Protein AF-A0A837HZV4-F1 (afdb_monomer_lite)

pLDDT: mean 72.31, std 18.73, range [29.41, 96.31]

Radius of gyration: 25.14 Å; chains: 1; bounding box: 49×48×82 Å

Foldseek 3Di:
DVVVLVVVVVVLVVLVVVVVVVLVVLCVVVVQDWDDKDKDADDPVVVVVVCVVVVNPCVVVQERIAIETEHADPVSQVVSVVSSCVVFPWDPPQWDACQVPPDPQRQGWTWTWTDSDPPHIHIYIYYYPLNVQCVVPPPVSVVVVVVVPVVDDPDDPDPCPVVVVVVPPDDDDDDPPVVVVVVVVVVPFDWAWEAEPVGDIDIDGFQAFQLLVQLSVDLQSSAFFDWKDWPNHTDHRLDTDHHYIHMDTDGDPPHGQDPVVCVRHDDPRSNVSSVVRCVCVPPVVVVVVVVPD

Structure (mmCIF, N/CA/C/O backbone):
data_AF-A0A837HZV4-F1
#
_entry.id   AF-A0A837HZV4-F1
#
loop_
_atom_site.group_PDB
_atom_site.id
_atom_site.type_symbol
_atom_site.label_atom_id
_atom_site.label_alt_id
_atom_site.label_comp_id
_atom_site.label_asym_id
_atom_site.label_entity_id
_atom_site.label_seq_id
_atom_site.pdbx_PDB_ins_code
_atom_site.Cartn_x
_atom_site.Cartn_y
_atom_site.Cartn_z
_atom_site.occupancy
_atom_site.B_iso_or_equiv
_atom_site.auth_seq_id
_atom_site.auth_comp_id
_atom_site.auth_asym_id
_atom_site.auth_atom_id
_atom_site.pdbx_PDB_model_num
ATOM 1 N N . MET A 1 1 ? 13.278 19.224 18.332 1.00 52.62 1 MET A N 1
ATOM 2 C CA . MET A 1 1 ? 12.513 17.966 18.125 1.00 52.62 1 MET A CA 1
ATOM 3 C C . MET A 1 1 ? 11.075 18.094 18.619 1.00 52.62 1 MET A C 1
ATOM 5 O O . MET A 1 1 ? 10.179 17.815 17.837 1.00 52.62 1 MET A O 1
ATOM 9 N N . GLU A 1 2 ? 10.829 18.524 19.864 1.00 57.88 2 GLU A N 1
ATOM 10 C CA . GLU A 1 2 ? 9.453 18.712 20.366 1.00 57.88 2 GLU A CA 1
ATOM 11 C C . GLU A 1 2 ? 8.663 19.781 19.597 1.00 57.88 2 GLU A C 1
ATOM 13 O O . GLU A 1 2 ? 7.513 19.529 19.250 1.00 57.88 2 GLU A O 1
ATOM 18 N N . GLU A 1 3 ? 9.281 20.910 19.238 1.00 61.03 3 GLU A N 1
ATOM 19 C CA . GLU A 1 3 ? 8.639 21.937 18.398 1.00 61.03 3 GLU A CA 1
ATOM 20 C C . GLU A 1 3 ? 8.296 21.422 16.996 1.00 61.03 3 GLU A C 1
ATOM 22 O O . GLU A 1 3 ? 7.158 21.556 16.561 1.00 61.03 3 GLU A O 1
ATOM 27 N N . ILE A 1 4 ? 9.225 20.718 16.341 1.00 61.94 4 ILE A N 1
ATOM 28 C CA . ILE A 1 4 ? 9.012 20.131 15.006 1.00 61.94 4 ILE A CA 1
ATOM 29 C C . ILE A 1 4 ? 7.868 19.100 15.036 1.00 61.94 4 ILE A C 1
ATOM 31 O O . ILE A 1 4 ? 7.038 19.046 14.131 1.00 61.94 4 ILE A O 1
ATOM 35 N N . ILE A 1 5 ? 7.782 18.289 16.099 1.00 63.72 5 ILE A N 1
ATOM 36 C CA . ILE A 1 5 ? 6.675 17.342 16.291 1.00 63.72 5 ILE A CA 1
ATOM 37 C C . ILE A 1 5 ? 5.356 18.091 16.493 1.00 63.72 5 ILE A C 1
ATOM 39 O O . ILE A 1 5 ? 4.340 17.658 15.954 1.00 63.72 5 ILE A O 1
ATOM 43 N N . LYS A 1 6 ? 5.354 19.190 17.254 1.00 68.06 6 LYS A N 1
ATOM 44 C CA . LYS A 1 6 ? 4.159 19.997 17.534 1.00 68.06 6 LYS A CA 1
ATOM 45 C C . LYS A 1 6 ? 3.624 20.668 16.263 1.00 68.06 6 LYS A C 1
ATOM 47 O O . LYS A 1 6 ? 2.448 20.519 15.955 1.00 68.06 6 LYS A O 1
ATOM 52 N N . GLU A 1 7 ? 4.497 21.289 15.479 1.00 66.94 7 GLU A N 1
ATOM 53 C CA . GLU A 1 7 ? 4.150 21.969 14.226 1.00 66.94 7 GLU A CA 1
ATOM 54 C C . GLU A 1 7 ? 3.664 20.989 13.139 1.00 66.94 7 GLU A C 1
ATOM 56 O O . GLU A 1 7 ? 2.626 21.188 12.496 1.00 66.94 7 GLU A O 1
ATOM 61 N N . LYS A 1 8 ? 4.354 19.848 12.987 1.00 66.94 8 LYS A N 1
ATOM 62 C CA . LYS A 1 8 ? 3.914 18.767 12.091 1.00 66.94 8 LYS A CA 1
ATOM 63 C C . LYS A 1 8 ? 2.579 18.180 12.548 1.00 66.94 8 LYS A C 1
ATOM 65 O O . LYS A 1 8 ? 1.728 17.894 11.707 1.00 66.94 8 LYS A O 1
ATOM 70 N N . LYS A 1 9 ? 2.371 18.002 13.857 1.00 67.31 9 LYS A N 1
ATOM 71 C CA . LYS A 1 9 ? 1.145 17.415 14.418 1.00 67.31 9 LYS A CA 1
ATOM 72 C C . LYS A 1 9 ? -0.096 18.221 14.045 1.00 67.31 9 LYS A C 1
ATOM 74 O O . LYS A 1 9 ? -1.069 17.598 13.634 1.00 67.31 9 LYS A O 1
ATOM 79 N N . ASP A 1 10 ? -0.053 19.547 14.114 1.00 69.88 10 ASP A N 1
ATOM 80 C CA . ASP A 1 10 ? -1.201 20.393 13.754 1.00 69.88 10 ASP A CA 1
ATOM 81 C C . ASP A 1 10 ? -1.543 20.270 12.261 1.00 69.88 10 ASP A C 1
ATOM 83 O O . ASP A 1 10 ? -2.708 20.135 11.878 1.00 69.88 10 ASP A O 1
ATOM 87 N N . THR A 1 11 ? -0.517 20.208 11.407 1.00 69.50 11 THR A N 1
ATOM 88 C CA . THR A 1 11 ? -0.684 19.984 9.963 1.00 69.50 11 THR A CA 1
ATOM 89 C C . THR A 1 11 ? -1.272 18.598 9.670 1.00 69.50 11 THR A C 1
ATOM 91 O O . THR A 1 11 ? -2.206 18.467 8.876 1.00 69.50 11 THR A O 1
ATOM 94 N N . PHE A 1 12 ? -0.774 17.550 10.333 1.00 69.62 12 PHE A N 1
ATOM 95 C CA . PHE A 1 12 ? -1.303 16.189 10.200 1.00 69.62 12 PHE A CA 1
ATOM 96 C C . PHE A 1 12 ? -2.728 16.058 10.747 1.00 69.62 12 PHE A C 1
ATOM 98 O O . PHE A 1 12 ? -3.545 15.370 10.140 1.00 69.62 12 PHE A O 1
ATOM 105 N N . GLN A 1 13 ? -3.051 16.728 11.856 1.00 70.69 13 GLN A N 1
ATOM 106 C CA . GLN A 1 13 ? -4.396 16.725 12.429 1.00 70.69 13 GLN A CA 1
ATOM 107 C C . GLN A 1 13 ? -5.417 17.366 11.490 1.00 70.69 13 GLN A C 1
ATOM 109 O O . GLN A 1 13 ? -6.499 16.805 11.328 1.00 70.69 13 GLN A O 1
ATOM 114 N N . LYS A 1 14 ? -5.078 18.478 10.823 1.00 75.00 14 LYS A N 1
ATOM 115 C CA . LYS A 1 14 ? -5.959 19.087 9.812 1.00 75.00 14 LYS A CA 1
ATOM 116 C C . LYS A 1 14 ? -6.264 18.115 8.667 1.00 75.00 14 LYS A C 1
ATOM 118 O O . LYS A 1 14 ? -7.432 17.830 8.422 1.00 75.00 14 LYS A O 1
ATOM 123 N N . ASN A 1 15 ? -5.234 17.505 8.072 1.00 74.00 15 ASN A N 1
ATOM 124 C CA . ASN A 1 15 ? -5.409 16.516 6.994 1.00 74.00 15 ASN A CA 1
ATOM 125 C C . ASN A 1 15 ? -6.265 15.320 7.427 1.00 74.00 15 ASN A C 1
ATOM 127 O O . ASN A 1 15 ? -7.162 14.884 6.714 1.00 74.00 15 ASN A O 1
ATOM 131 N N . LEU A 1 16 ? -6.000 14.778 8.617 1.00 79.44 16 LEU A N 1
ATOM 132 C CA . LEU A 1 16 ? -6.763 13.645 9.131 1.00 79.44 16 LEU A CA 1
ATOM 133 C C . LEU A 1 16 ? -8.204 14.021 9.481 1.00 79.44 16 LEU A C 1
ATOM 135 O O . LEU A 1 16 ? -9.063 13.146 9.455 1.00 79.44 16 LEU A O 1
ATOM 139 N N . THR A 1 17 ? -8.482 15.293 9.774 1.00 84.38 17 THR A N 1
ATOM 140 C CA . THR A 1 17 ? -9.846 15.783 10.015 1.00 84.38 17 THR A CA 1
ATOM 141 C C . THR A 1 17 ? -10.675 15.805 8.744 1.00 84.38 17 THR A C 1
ATOM 143 O O . THR A 1 17 ? -11.836 15.394 8.772 1.00 84.38 17 THR A O 1
ATOM 146 N N . GLU A 1 18 ? -10.076 16.180 7.619 1.00 84.56 18 GLU A N 1
ATOM 147 C CA . GLU A 1 18 ? -10.723 16.090 6.308 1.00 84.56 18 GLU A CA 1
ATOM 148 C C . GLU A 1 18 ? -11.029 14.628 5.954 1.00 84.56 18 GLU A C 1
ATOM 150 O O . GLU A 1 18 ? -12.181 14.284 5.686 1.00 84.56 18 GLU A O 1
ATOM 155 N N . VAL A 1 19 ? -10.030 13.742 6.075 1.00 87.19 19 VAL A N 1
ATOM 156 C CA . VAL A 1 19 ? -10.197 12.296 5.831 1.00 87.19 19 VAL A CA 1
ATOM 157 C C . VAL A 1 19 ? -11.264 11.695 6.741 1.00 87.19 19 VAL A C 1
ATOM 159 O O . VAL A 1 19 ? -12.099 10.918 6.285 1.00 87.19 19 VAL A O 1
ATOM 162 N N . ARG A 1 20 ? -11.266 12.059 8.028 1.00 90.00 20 ARG A N 1
ATOM 163 C CA . ARG A 1 20 ? -12.272 11.602 8.990 1.00 90.00 20 ARG A CA 1
ATOM 164 C C . ARG A 1 20 ? -13.673 12.020 8.564 1.00 90.00 20 ARG A C 1
ATOM 166 O O . ARG A 1 20 ? -14.573 11.187 8.578 1.00 90.00 20 ARG A O 1
ATOM 173 N N . THR A 1 21 ? -13.855 13.291 8.219 1.00 89.50 21 THR A N 1
ATOM 174 C CA . THR A 1 21 ? -15.172 13.847 7.883 1.00 89.50 21 THR A CA 1
ATOM 175 C C . THR A 1 21 ? -15.748 13.164 6.645 1.00 89.50 21 THR A C 1
ATOM 177 O O . THR A 1 21 ? -16.911 12.756 6.645 1.00 89.50 21 THR A O 1
ATOM 180 N N . GLU A 1 22 ? -14.921 12.968 5.618 1.00 89.62 22 GLU A N 1
ATOM 181 C CA . GLU A 1 22 ? -15.335 12.276 4.397 1.00 89.62 22 GLU A CA 1
ATOM 182 C C . GLU A 1 22 ? -15.622 10.789 4.657 1.00 89.62 22 GLU A C 1
ATOM 184 O O . GLU A 1 22 ? -16.649 10.264 4.225 1.00 89.62 22 GLU A O 1
ATOM 189 N N . LEU A 1 23 ? -14.777 10.118 5.449 1.00 90.25 23 LEU A N 1
ATOM 190 C CA . LEU A 1 23 ? -14.987 8.718 5.815 1.00 90.25 23 LEU A CA 1
ATOM 191 C C . LEU A 1 23 ? -16.283 8.531 6.619 1.00 90.25 23 LEU A C 1
ATOM 193 O O . LEU A 1 23 ? -17.048 7.613 6.337 1.00 90.25 23 LEU A O 1
ATOM 197 N N . GLU A 1 24 ? -16.570 9.400 7.593 1.00 91.06 24 GLU A N 1
ATOM 198 C CA . GLU A 1 24 ? -17.819 9.355 8.367 1.00 91.06 24 GLU A CA 1
ATOM 199 C C . GLU A 1 24 ? -19.055 9.515 7.471 1.00 91.06 24 GLU A C 1
ATOM 201 O O . GLU A 1 24 ? -20.060 8.821 7.661 1.00 91.06 24 GLU A O 1
ATOM 206 N N . LYS A 1 25 ? -18.987 10.416 6.487 1.00 91.38 25 LYS A N 1
ATOM 207 C CA . LYS A 1 25 ? -20.065 10.658 5.525 1.00 91.38 25 LYS A CA 1
ATOM 208 C C . LYS A 1 25 ? -20.320 9.428 4.653 1.00 91.38 25 LYS A C 1
ATOM 210 O O . LYS A 1 25 ? -21.468 8.989 4.539 1.00 91.38 25 LYS A O 1
ATOM 215 N N . GLU A 1 26 ? -19.272 8.834 4.092 1.00 88.25 26 GLU A N 1
ATOM 216 C CA . GLU A 1 26 ? -19.399 7.658 3.228 1.00 88.25 26 GLU A CA 1
ATOM 217 C C . GLU A 1 26 ? -19.801 6.396 4.005 1.00 88.25 26 GLU A C 1
ATOM 219 O O . GLU A 1 26 ? -20.619 5.611 3.519 1.00 88.25 26 GLU A O 1
ATOM 224 N N . LEU A 1 27 ? -19.346 6.227 5.251 1.00 88.25 27 LEU A N 1
ATOM 225 C CA . LEU A 1 27 ? -19.808 5.135 6.116 1.00 88.25 27 LEU A CA 1
ATOM 226 C C . LEU A 1 27 ? -21.314 5.223 6.393 1.00 88.25 27 LEU A C 1
ATOM 228 O O . LEU A 1 27 ? -22.020 4.216 6.290 1.00 88.25 27 LEU A O 1
ATOM 232 N N . LYS A 1 28 ? -21.825 6.429 6.686 1.00 89.56 28 LYS A N 1
ATOM 233 C CA . LYS A 1 28 ? -23.265 6.668 6.887 1.00 89.56 28 LYS A CA 1
ATOM 234 C C . LYS A 1 28 ? -24.065 6.387 5.615 1.00 89.56 28 LYS A C 1
ATOM 236 O O . LYS A 1 28 ? -25.082 5.696 5.679 1.00 89.56 28 LYS A O 1
ATOM 241 N N . LYS A 1 29 ? -23.591 6.865 4.462 1.00 86.25 29 LYS A N 1
ATOM 242 C CA . LYS A 1 29 ? -24.228 6.658 3.150 1.00 86.25 29 LYS A CA 1
ATOM 243 C C . LYS A 1 29 ? -24.326 5.177 2.774 1.00 86.25 29 LYS A C 1
ATOM 245 O O . LYS A 1 29 ? -25.373 4.731 2.314 1.00 86.25 29 LYS A O 1
ATOM 250 N N . ASN A 1 30 ? -23.276 4.402 3.046 1.00 79.25 30 ASN A N 1
ATOM 251 C CA . ASN A 1 30 ? -23.222 2.960 2.782 1.00 79.25 30 ASN A CA 1
ATOM 252 C C . ASN A 1 30 ? -23.833 2.103 3.910 1.00 79.25 30 ASN A C 1
ATOM 254 O O . ASN A 1 30 ? -23.744 0.876 3.870 1.00 79.25 30 ASN A O 1
ATOM 258 N N . LYS A 1 31 ? -24.467 2.731 4.914 1.00 88.06 31 LYS A N 1
ATOM 259 C CA . LYS A 1 31 ? -25.123 2.075 6.063 1.00 88.06 31 LYS A CA 1
ATOM 260 C C . LYS A 1 31 ? -24.197 1.129 6.845 1.00 88.06 31 LYS A C 1
ATOM 262 O O . LYS A 1 31 ? -24.659 0.153 7.437 1.00 88.06 31 LYS A O 1
ATOM 267 N N . ILE A 1 32 ? -22.896 1.419 6.870 1.00 80.25 32 ILE A N 1
ATOM 268 C CA . ILE A 1 32 ? -21.918 0.652 7.645 1.00 80.25 32 ILE A CA 1
ATOM 269 C C . ILE A 1 32 ? -21.929 1.177 9.080 1.00 80.25 32 ILE A C 1
ATOM 271 O O . ILE A 1 32 ? -21.693 2.361 9.328 1.00 80.25 32 ILE A O 1
ATOM 275 N N . LYS A 1 33 ? -22.205 0.294 10.044 1.00 81.81 33 LYS A N 1
ATOM 276 C CA . LYS A 1 33 ? -22.190 0.653 11.463 1.00 81.81 33 LYS A CA 1
ATOM 277 C C . LYS A 1 33 ? -20.743 0.763 11.937 1.00 81.81 33 LYS A C 1
ATOM 279 O O . LYS A 1 33 ? -19.990 -0.205 11.899 1.00 81.81 33 LYS A O 1
ATOM 284 N N . PHE A 1 34 ? -20.374 1.934 12.437 1.00 85.81 34 PHE A N 1
ATOM 285 C CA . PHE A 1 34 ? -19.120 2.152 13.147 1.00 85.81 34 PHE A CA 1
ATOM 286 C C . PHE A 1 34 ? -19.415 2.595 14.578 1.00 85.81 34 PHE A C 1
ATOM 288 O O . PHE A 1 34 ? -20.489 3.109 14.884 1.00 85.81 34 PHE A O 1
ATOM 295 N N . VAL A 1 35 ? -18.473 2.321 15.468 1.00 85.94 35 VAL A N 1
ATOM 296 C CA . VAL A 1 35 ? -18.578 2.611 16.899 1.00 85.94 35 VAL A CA 1
ATOM 297 C C . VAL A 1 35 ? -17.960 3.964 17.178 1.00 85.94 35 VAL A C 1
ATOM 299 O O . VAL A 1 35 ? -18.572 4.811 17.815 1.00 85.94 35 VAL A O 1
ATOM 302 N N . GLU A 1 36 ? -16.733 4.137 16.703 1.00 88.44 36 GLU A N 1
ATOM 303 C CA . GLU A 1 36 ? -15.919 5.303 16.989 1.00 88.44 36 GLU A CA 1
ATOM 304 C C . GLU A 1 36 ? -14.878 5.477 15.888 1.00 88.44 36 GLU A C 1
ATOM 306 O O . GLU A 1 36 ? -14.363 4.493 15.342 1.00 88.44 36 GLU A O 1
ATOM 311 N N . ILE A 1 37 ? -14.579 6.736 15.577 1.00 89.50 37 ILE A N 1
ATOM 312 C CA . ILE A 1 37 ? -13.447 7.123 14.744 1.00 89.50 37 ILE A CA 1
ATOM 313 C C . ILE A 1 37 ? -12.621 8.142 15.533 1.00 89.50 37 ILE A C 1
ATOM 315 O O . ILE A 1 37 ? -13.057 9.276 15.734 1.00 89.50 37 ILE A O 1
ATOM 319 N N . ASP A 1 38 ? -11.446 7.729 16.005 1.00 85.31 38 ASP A N 1
ATOM 320 C CA . ASP A 1 38 ? -10.542 8.531 16.835 1.00 85.31 38 ASP A CA 1
ATOM 321 C C . ASP A 1 38 ? -9.165 8.709 16.175 1.00 85.31 38 ASP A C 1
ATOM 323 O O . ASP A 1 38 ? -8.774 8.005 15.240 1.00 85.31 38 ASP A O 1
ATOM 327 N N . TYR A 1 39 ? -8.398 9.680 16.669 1.00 83.44 39 TYR A N 1
ATOM 328 C CA . TYR A 1 39 ? -7.018 9.889 16.239 1.00 83.44 39 TYR A CA 1
ATOM 329 C C . TYR A 1 39 ? -6.059 9.174 17.186 1.00 83.44 39 TYR A C 1
ATOM 331 O O . TYR A 1 39 ? -6.015 9.443 18.386 1.00 83.44 39 TYR A O 1
ATOM 339 N N . ARG A 1 40 ? -5.212 8.303 16.639 1.00 72.81 40 ARG A N 1
ATOM 340 C CA . ARG A 1 40 ? -4.120 7.662 17.369 1.00 72.81 40 ARG A CA 1
ATOM 341 C C . ARG A 1 40 ? -2.820 8.421 17.142 1.00 72.81 40 ARG A C 1
ATOM 343 O O . ARG A 1 40 ? -2.245 8.373 16.058 1.00 72.81 40 ARG A O 1
ATOM 350 N N . ILE A 1 41 ? -2.293 9.024 18.202 1.00 67.44 41 ILE A N 1
ATOM 351 C CA . ILE A 1 41 ? -0.944 9.600 18.203 1.00 67.44 41 ILE A CA 1
ATOM 352 C C . ILE A 1 41 ? 0.066 8.483 18.511 1.00 67.44 41 ILE A C 1
ATOM 354 O O . ILE A 1 41 ? -0.122 7.713 19.460 1.00 67.44 41 ILE A O 1
ATOM 358 N N . LYS A 1 42 ? 1.135 8.351 17.712 1.00 66.94 42 LYS A N 1
ATOM 359 C CA . LYS A 1 42 ? 2.215 7.396 18.014 1.00 66.94 42 LYS A CA 1
ATOM 360 C C . LYS A 1 42 ? 2.978 7.819 19.276 1.00 66.94 42 LYS A C 1
ATOM 362 O O . LYS A 1 42 ? 3.304 8.985 19.467 1.00 66.94 42 LYS A O 1
ATOM 367 N N . HIS A 1 43 ? 3.305 6.845 20.128 1.00 58.28 43 HIS A N 1
ATOM 368 C CA . HIS A 1 43 ? 4.086 7.075 21.348 1.00 58.28 43 HIS A CA 1
ATOM 369 C C . HIS A 1 43 ? 5.492 7.610 21.023 1.00 58.28 43 HIS A C 1
ATOM 371 O O . HIS A 1 43 ? 6.143 7.110 20.101 1.00 58.28 43 HIS A O 1
ATOM 377 N N . ARG A 1 44 ? 5.993 8.552 21.840 1.00 62.38 44 ARG A N 1
ATOM 378 C CA . ARG A 1 44 ? 7.303 9.227 21.680 1.00 62.38 44 ARG A CA 1
ATOM 379 C C . ARG A 1 44 ? 8.457 8.260 21.395 1.00 62.38 44 ARG A C 1
ATOM 381 O O . ARG A 1 44 ? 9.240 8.485 20.482 1.00 62.38 44 ARG A O 1
ATOM 388 N N . TYR A 1 45 ? 8.516 7.141 22.117 1.00 57.16 45 TYR A N 1
ATOM 389 C CA . TYR A 1 45 ? 9.569 6.133 21.957 1.00 57.16 45 TYR A CA 1
ATOM 390 C C . TYR A 1 45 ? 9.534 5.413 20.594 1.00 57.16 45 TYR A C 1
ATOM 392 O O . TYR A 1 45 ? 10.572 5.126 20.004 1.00 57.16 45 TYR A O 1
ATOM 400 N N . SER A 1 46 ? 8.338 5.154 20.051 1.00 59.09 46 SER A N 1
ATOM 401 C CA . SER A 1 46 ? 8.187 4.547 18.718 1.00 59.09 46 SER A CA 1
ATOM 402 C C . SER A 1 46 ? 8.536 5.527 17.597 1.00 59.09 46 SER A C 1
ATOM 404 O O . SER A 1 46 ? 9.061 5.111 16.566 1.00 59.09 46 SER A O 1
ATOM 406 N N . LEU A 1 47 ? 8.259 6.817 17.804 1.00 64.44 47 LEU A N 1
ATOM 407 C CA . LEU A 1 47 ? 8.676 7.882 16.896 1.00 64.44 47 LEU A CA 1
ATOM 408 C C . LEU A 1 47 ? 10.201 8.045 16.909 1.00 64.44 47 LEU A C 1
ATOM 410 O O . LEU A 1 47 ? 10.814 8.067 15.848 1.00 64.44 47 LEU A O 1
ATOM 414 N N . TYR A 1 48 ? 10.816 8.046 18.094 1.00 62.34 48 TYR A N 1
ATOM 415 C CA . TYR A 1 48 ? 12.269 8.098 18.261 1.00 62.34 48 TYR A CA 1
ATOM 416 C C . TYR A 1 48 ? 12.983 6.948 17.534 1.00 62.34 48 TYR A C 1
ATOM 418 O O . TYR A 1 48 ? 13.891 7.189 16.743 1.00 62.34 48 TYR A O 1
ATOM 426 N N . LYS A 1 49 ? 12.514 5.701 17.695 1.00 63.75 49 LYS A N 1
ATOM 427 C CA . LYS A 1 49 ? 13.062 4.547 16.955 1.00 63.75 49 LYS A CA 1
ATOM 428 C C . LYS A 1 49 ? 12.963 4.696 15.435 1.00 63.75 49 LYS A C 1
ATOM 430 O O . LYS A 1 49 ? 13.831 4.208 14.719 1.00 63.75 49 LYS A O 1
ATOM 435 N N . LYS A 1 50 ? 11.908 5.341 14.930 1.00 65.94 50 LYS A N 1
ATOM 436 C CA . LYS A 1 50 ? 11.757 5.602 13.493 1.00 65.94 50 LYS A CA 1
ATOM 437 C C . LYS A 1 50 ? 12.667 6.711 13.007 1.00 65.94 50 LYS A C 1
ATOM 439 O O . LYS A 1 50 ? 13.269 6.536 11.960 1.00 65.94 50 LYS A O 1
ATOM 444 N N . LEU A 1 51 ? 12.795 7.792 13.770 1.00 67.38 51 LEU A N 1
ATOM 445 C CA . LEU A 1 51 ? 13.745 8.860 13.470 1.00 67.38 51 LEU A CA 1
ATOM 446 C C . LEU A 1 51 ? 15.160 8.293 13.356 1.00 67.38 51 LEU A C 1
ATOM 448 O O . LEU A 1 51 ? 15.810 8.525 12.350 1.00 67.38 51 LEU A O 1
ATOM 452 N N . LEU A 1 52 ? 15.584 7.447 14.298 1.00 67.75 52 LEU A N 1
ATOM 453 C CA . LEU A 1 52 ? 16.880 6.767 14.205 1.00 67.75 52 LEU A CA 1
ATOM 454 C C . LEU A 1 52 ? 17.008 5.875 12.959 1.00 67.75 52 LEU A C 1
ATOM 456 O O . LEU A 1 52 ? 18.064 5.830 12.343 1.00 67.75 52 LEU A O 1
ATOM 460 N N . LYS A 1 53 ? 15.937 5.176 12.562 1.00 68.75 53 LYS A N 1
ATOM 461 C CA . LYS A 1 53 ? 15.935 4.324 11.361 1.00 68.75 53 LYS A CA 1
ATOM 462 C C . LYS A 1 53 ? 16.016 5.123 10.051 1.00 68.75 53 LYS A C 1
ATOM 464 O O . LYS A 1 53 ? 16.508 4.594 9.060 1.00 68.75 53 LYS A O 1
ATOM 469 N N . TYR A 1 54 ? 15.500 6.348 10.033 1.00 63.97 54 TYR A N 1
ATOM 470 C CA . TYR A 1 54 ? 15.426 7.206 8.847 1.00 63.97 54 TYR A CA 1
ATOM 471 C C . TYR A 1 54 ? 16.425 8.370 8.888 1.00 63.97 54 TYR A C 1
ATOM 473 O O . TYR A 1 54 ? 16.189 9.386 8.245 1.00 63.97 54 TYR A O 1
ATOM 481 N N . ASP A 1 55 ? 17.523 8.224 9.634 1.00 68.06 55 ASP A N 1
ATOM 482 C CA . ASP A 1 55 ? 18.590 9.231 9.742 1.00 68.06 55 ASP A CA 1
ATOM 483 C C . ASP A 1 55 ? 18.080 10.625 10.159 1.00 68.06 55 ASP A C 1
ATOM 485 O O . ASP A 1 55 ? 18.497 11.663 9.661 1.00 68.06 55 ASP A O 1
ATOM 489 N N . ILE A 1 56 ? 17.105 10.639 11.074 1.00 62.28 56 ILE A N 1
ATOM 490 C CA . ILE A 1 56 ? 16.490 11.835 11.676 1.00 62.28 56 ILE A CA 1
ATOM 491 C C . ILE A 1 56 ? 15.674 12.679 10.670 1.00 62.28 56 ILE A C 1
ATOM 493 O O . ILE A 1 56 ? 15.096 13.703 11.032 1.00 62.28 56 ILE A O 1
ATOM 497 N N . ASP A 1 57 ? 15.491 12.198 9.440 1.00 65.31 57 ASP A N 1
ATOM 498 C CA . ASP A 1 57 ? 14.641 12.839 8.440 1.00 65.31 57 ASP A CA 1
ATOM 499 C C . ASP A 1 57 ? 13.151 12.694 8.804 1.00 65.31 57 ASP A C 1
ATOM 501 O O . ASP A 1 57 ? 12.518 11.648 8.616 1.00 65.31 57 ASP A O 1
ATOM 505 N N . ILE A 1 58 ? 12.583 13.767 9.358 1.00 63.59 58 ILE A N 1
ATOM 506 C CA . ILE A 1 58 ? 11.182 13.810 9.781 1.00 63.59 58 ILE A CA 1
ATOM 507 C C . ILE A 1 58 ? 10.213 13.874 8.596 1.00 63.59 58 ILE A C 1
ATOM 509 O O . ILE A 1 58 ? 9.054 13.480 8.742 1.00 63.59 58 ILE A O 1
ATOM 513 N N . ASP A 1 59 ? 10.667 14.325 7.423 1.00 62.88 59 ASP A N 1
ATOM 514 C CA . ASP A 1 59 ? 9.832 14.435 6.225 1.00 62.88 59 ASP A CA 1
ATOM 515 C C . ASP A 1 59 ? 9.498 13.060 5.644 1.00 62.88 59 ASP A C 1
ATOM 517 O O . ASP A 1 59 ? 8.447 12.884 5.030 1.00 62.88 59 ASP A O 1
ATOM 521 N N . LYS A 1 60 ? 10.322 12.049 5.942 1.00 61.28 60 LYS A N 1
ATOM 522 C CA . LYS A 1 60 ? 10.059 10.637 5.623 1.00 61.28 60 LYS A CA 1
ATOM 523 C C . LYS A 1 60 ? 9.104 9.948 6.605 1.00 61.28 60 LYS A C 1
ATOM 525 O O . LYS A 1 60 ? 8.701 8.802 6.375 1.00 61.28 60 LYS A O 1
ATOM 530 N N . ILE A 1 61 ? 8.724 10.607 7.705 1.00 63.28 61 ILE A N 1
ATOM 531 C CA . ILE A 1 61 ? 7.834 10.048 8.730 1.00 63.28 61 ILE A CA 1
ATOM 532 C C . ILE A 1 61 ? 6.424 10.600 8.548 1.00 63.28 61 ILE A C 1
ATOM 534 O O . ILE A 1 61 ? 5.981 11.528 9.220 1.00 63.28 61 ILE A O 1
ATOM 538 N N . TYR A 1 62 ? 5.675 9.949 7.668 1.00 58.94 62 TYR A N 1
ATOM 539 C CA . TYR A 1 62 ? 4.292 10.327 7.377 1.00 58.94 62 TYR A CA 1
ATOM 540 C C . TYR A 1 62 ? 3.268 9.838 8.407 1.00 58.94 62 TYR A C 1
ATOM 542 O O . TYR A 1 62 ? 2.080 10.118 8.295 1.00 58.94 62 TYR A O 1
ATOM 550 N N . ASP A 1 63 ? 3.703 9.054 9.392 1.00 62.75 63 ASP A N 1
ATOM 551 C CA . ASP A 1 63 ? 2.814 8.202 10.175 1.00 62.75 63 ASP A CA 1
ATOM 552 C C . ASP A 1 63 ? 2.757 8.556 11.671 1.00 62.75 63 ASP A C 1
ATOM 554 O O . ASP A 1 63 ? 2.456 7.715 12.523 1.00 62.75 63 ASP A O 1
ATOM 558 N N . ILE A 1 64 ? 3.029 9.821 11.995 1.00 65.88 64 ILE A N 1
ATOM 559 C CA . ILE A 1 64 ? 3.009 10.361 13.365 1.00 65.88 64 ILE A CA 1
ATOM 560 C C . ILE A 1 64 ? 1.610 10.235 13.992 1.00 65.88 64 ILE A C 1
ATOM 562 O O . ILE A 1 64 ? 1.482 9.908 15.178 1.00 65.88 64 ILE A O 1
ATOM 566 N N . VAL A 1 65 ? 0.566 10.446 13.188 1.00 67.44 65 VAL A N 1
ATOM 567 C CA . VAL A 1 65 ? -0.839 10.352 13.592 1.00 67.44 65 VAL A CA 1
ATOM 568 C C . VAL A 1 65 ? -1.561 9.421 12.616 1.00 67.44 65 VAL A C 1
ATOM 570 O O . VAL A 1 65 ? -1.389 9.536 11.406 1.00 67.44 65 VAL A O 1
ATOM 573 N N . ALA A 1 66 ? -2.335 8.476 13.144 1.00 82.44 66 ALA A N 1
ATOM 574 C CA . ALA A 1 66 ? -3.149 7.546 12.365 1.00 82.44 66 ALA A CA 1
ATOM 575 C C . ALA A 1 66 ? -4.625 7.714 12.733 1.00 82.44 66 ALA A C 1
ATOM 577 O O . ALA A 1 66 ? -4.946 7.960 13.897 1.00 82.44 66 ALA A O 1
ATOM 578 N N . LEU A 1 67 ? -5.523 7.543 11.769 1.00 89.50 67 LEU A N 1
ATOM 579 C CA . LEU A 1 67 ? -6.957 7.460 12.029 1.00 89.50 67 LEU A CA 1
ATOM 580 C C . LEU A 1 67 ? -7.288 6.036 12.477 1.00 89.50 67 LEU A C 1
ATOM 582 O O . LEU A 1 67 ? -6.857 5.076 11.843 1.00 89.50 67 LEU A O 1
ATOM 586 N N . ARG A 1 68 ? -8.033 5.860 13.562 1.00 92.25 68 ARG A N 1
ATOM 587 C CA . ARG A 1 68 ? -8.516 4.545 13.983 1.00 92.25 68 ARG A CA 1
ATOM 588 C C . ARG A 1 68 ? -10.026 4.498 13.806 1.00 92.25 68 ARG A C 1
ATOM 590 O O . ARG A 1 68 ? -10.731 5.412 14.198 1.00 92.25 68 ARG A O 1
ATOM 597 N N . VAL A 1 69 ? -10.497 3.403 13.225 1.00 93.81 69 VAL A N 1
ATOM 598 C CA . VAL A 1 69 ? -11.907 3.091 13.013 1.00 93.81 69 VAL A CA 1
ATOM 599 C C . VAL A 1 69 ? -12.231 1.837 13.814 1.00 93.81 69 VAL A C 1
ATOM 601 O O . VAL A 1 69 ? -11.649 0.770 13.589 1.00 93.81 69 VAL A O 1
ATOM 604 N N . VAL A 1 70 ? -13.144 1.972 14.772 1.00 92.88 70 VAL A N 1
ATOM 605 C CA . VAL A 1 70 ? -13.624 0.867 15.600 1.00 92.88 70 VAL A CA 1
ATOM 606 C C . VAL A 1 70 ? -15.003 0.438 15.111 1.00 92.88 70 VAL A C 1
ATOM 608 O O . VAL A 1 70 ? -15.919 1.251 15.014 1.00 92.88 70 VAL A O 1
ATOM 611 N N . VAL A 1 71 ? -15.160 -0.852 14.823 1.00 92.12 71 VAL A N 1
ATOM 612 C CA . VAL A 1 71 ? -16.418 -1.469 14.364 1.00 92.12 71 VAL A CA 1
ATOM 613 C C . VAL A 1 71 ? -16.868 -2.586 15.313 1.00 92.12 71 VAL A C 1
ATOM 615 O O . VAL A 1 71 ? -16.194 -2.881 16.306 1.00 92.12 71 VAL A O 1
ATOM 618 N N . ASN A 1 72 ? -18.025 -3.204 15.063 1.00 86.00 72 ASN A N 1
ATOM 619 C CA . ASN A 1 72 ? -18.540 -4.259 15.938 1.00 86.00 72 ASN A CA 1
ATOM 620 C C . ASN A 1 72 ? -18.019 -5.641 15.529 1.00 86.00 72 ASN A C 1
ATOM 622 O O . ASN A 1 72 ? -17.682 -6.442 16.400 1.00 86.00 72 ASN A O 1
ATOM 626 N N . THR A 1 73 ? -17.928 -5.913 14.227 1.00 81.88 73 THR A N 1
ATOM 627 C CA . THR A 1 73 ? -17.609 -7.245 13.691 1.00 81.88 73 THR A CA 1
ATOM 628 C C . THR A 1 73 ? -16.387 -7.242 12.776 1.00 81.88 73 THR A C 1
ATOM 630 O O . THR A 1 73 ? -15.963 -6.209 12.266 1.00 81.88 73 THR A O 1
ATOM 633 N N . VAL A 1 74 ? -15.804 -8.425 12.563 1.00 80.38 74 VAL A N 1
ATOM 634 C CA . VAL A 1 74 ? -14.671 -8.598 11.640 1.00 80.38 74 VAL A CA 1
ATOM 635 C C . VAL A 1 74 ? -15.094 -8.371 10.187 1.00 80.38 74 VAL A C 1
ATOM 637 O O . VAL A 1 74 ? -14.338 -7.777 9.429 1.00 80.38 74 VAL A O 1
ATOM 640 N N . GLU A 1 75 ? -16.309 -8.776 9.809 1.00 82.00 75 GLU A N 1
ATOM 641 C CA . GLU A 1 75 ? -16.862 -8.510 8.474 1.00 82.00 75 GLU A CA 1
ATOM 642 C C . GLU A 1 75 ? -16.898 -7.002 8.186 1.00 82.00 75 GLU A C 1
ATOM 644 O O . GLU A 1 75 ? -16.418 -6.547 7.148 1.00 82.00 75 GLU A O 1
ATOM 649 N N . GLU A 1 76 ? -17.382 -6.208 9.147 1.00 81.88 76 GLU A N 1
ATOM 650 C CA . GLU A 1 76 ? -17.382 -4.748 9.040 1.00 81.88 76 GLU A CA 1
ATOM 651 C C . GLU A 1 76 ? -15.962 -4.187 8.864 1.00 81.88 76 GLU A C 1
ATOM 653 O O . GLU A 1 76 ? -15.801 -3.227 8.116 1.00 81.88 76 GLU A O 1
ATOM 658 N N . CYS A 1 77 ? -14.919 -4.789 9.455 1.00 82.00 77 CYS A N 1
ATOM 659 C CA . CYS A 1 77 ? -13.539 -4.331 9.247 1.00 82.00 77 CYS A CA 1
ATOM 660 C C . CYS A 1 77 ? -13.140 -4.381 7.765 1.00 82.00 77 CYS A C 1
ATOM 662 O O . CYS A 1 77 ? -12.569 -3.422 7.245 1.00 82.00 77 CYS A O 1
ATOM 664 N N . TYR A 1 78 ? -13.449 -5.484 7.081 1.00 85.06 78 TYR A N 1
ATOM 665 C CA . TYR A 1 78 ? -13.124 -5.655 5.663 1.00 85.06 78 TYR A CA 1
ATOM 666 C C . TYR A 1 78 ? -14.034 -4.823 4.755 1.00 85.06 78 TYR A C 1
ATOM 668 O O . TYR A 1 78 ? -13.572 -4.303 3.742 1.00 85.06 78 TYR A O 1
ATOM 676 N N . ARG A 1 79 ? -15.300 -4.610 5.138 1.00 79.19 79 ARG A N 1
ATOM 677 C CA . ARG A 1 79 ? -16.203 -3.696 4.415 1.00 79.19 79 ARG A CA 1
ATOM 678 C C . ARG A 1 79 ? -15.722 -2.249 4.492 1.00 79.19 79 ARG A C 1
ATOM 680 O O . ARG A 1 79 ? -15.707 -1.562 3.476 1.00 79.19 79 ARG A O 1
ATOM 687 N N . VAL A 1 80 ? -15.279 -1.803 5.670 1.00 84.44 80 VAL A N 1
ATOM 688 C CA . VAL A 1 80 ? -14.653 -0.484 5.848 1.00 84.44 80 VAL A CA 1
ATOM 689 C C . VAL A 1 80 ? -13.368 -0.380 5.028 1.00 84.44 80 VAL A C 1
ATOM 691 O O . VAL A 1 80 ? -13.154 0.642 4.386 1.00 84.44 80 VAL A O 1
ATOM 694 N N . LEU A 1 81 ? -12.532 -1.426 5.005 1.00 85.69 81 LEU A N 1
ATOM 695 C CA . LEU A 1 81 ? -11.319 -1.450 4.181 1.00 85.69 81 LEU A CA 1
ATOM 696 C C . LEU A 1 81 ? -11.646 -1.258 2.694 1.00 85.69 81 LEU A C 1
A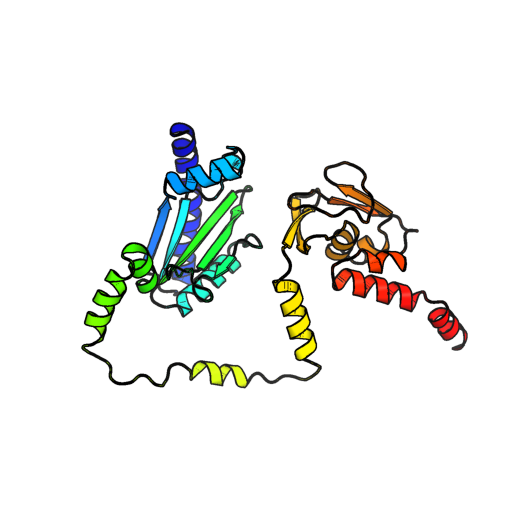TOM 698 O O . LEU A 1 81 ? -11.058 -0.393 2.051 1.00 85.69 81 LEU A O 1
ATOM 702 N N . GLY A 1 82 ? -12.606 -2.029 2.174 1.00 75.81 82 GLY A N 1
ATOM 703 C CA . GLY A 1 82 ? -13.044 -1.926 0.783 1.00 75.81 82 GLY A CA 1
ATOM 704 C C . GLY A 1 82 ? -13.604 -0.545 0.443 1.00 75.81 82 GLY A C 1
ATOM 705 O O . GLY A 1 82 ? -13.262 0.006 -0.599 1.00 75.81 82 GLY A O 1
ATOM 706 N N . LEU A 1 83 ? -14.394 0.051 1.344 1.00 83.25 83 LEU A N 1
ATOM 707 C CA . LEU A 1 83 ? -14.903 1.415 1.174 1.00 83.25 83 LEU A CA 1
ATOM 708 C C . LEU A 1 83 ? -13.770 2.452 1.154 1.00 83.25 83 LEU A C 1
ATOM 710 O O . LEU A 1 83 ? -13.766 3.354 0.327 1.00 83.25 83 LEU A O 1
ATOM 714 N N . ILE A 1 84 ? -12.787 2.336 2.047 1.00 85.50 84 ILE A N 1
ATOM 715 C CA . ILE A 1 84 ? -11.637 3.248 2.056 1.00 85.50 84 ILE A CA 1
ATOM 716 C C . ILE A 1 84 ? -10.890 3.169 0.720 1.00 85.50 84 ILE A C 1
ATOM 718 O O . ILE A 1 84 ? -10.531 4.205 0.168 1.00 85.50 84 ILE A O 1
ATOM 722 N N . HIS A 1 85 ? -10.672 1.962 0.192 1.00 85.06 85 HIS A N 1
ATOM 723 C CA . HIS A 1 85 ? -9.948 1.759 -1.069 1.00 85.06 85 HIS A CA 1
ATOM 724 C C . HIS A 1 85 ? -10.760 2.120 -2.317 1.00 85.06 85 HIS A C 1
ATOM 726 O O . HIS A 1 85 ? -10.165 2.286 -3.377 1.00 85.06 85 HIS A O 1
ATOM 732 N N . SER A 1 86 ? -12.085 2.269 -2.216 1.00 80.12 86 SER A N 1
ATOM 733 C CA . SER A 1 86 ? -12.899 2.798 -3.317 1.00 80.12 86 SER A CA 1
ATOM 734 C C . SER A 1 86 ? -12.885 4.327 -3.391 1.00 80.12 86 SER A C 1
ATOM 736 O O . SER A 1 86 ? -13.125 4.879 -4.462 1.00 80.12 86 SER A O 1
ATOM 738 N N . ILE A 1 87 ? -12.604 5.008 -2.275 1.00 82.94 87 ILE A N 1
ATOM 739 C CA . ILE A 1 87 ? -12.545 6.476 -2.187 1.00 82.94 87 ILE A CA 1
ATOM 740 C C . ILE A 1 87 ? -11.112 6.977 -2.399 1.00 82.94 87 ILE A C 1
ATOM 742 O O . ILE A 1 87 ? -10.888 7.951 -3.117 1.00 82.94 87 ILE A O 1
ATOM 746 N N . TRP A 1 88 ? -10.135 6.313 -1.776 1.00 84.19 88 TRP A N 1
ATOM 747 C CA . TRP A 1 88 ? -8.729 6.701 -1.822 1.00 84.19 88 TRP A CA 1
ATOM 748 C C . TRP A 1 88 ? -7.852 5.565 -2.319 1.00 84.19 88 TRP A C 1
ATOM 750 O O . TRP A 1 88 ? -7.970 4.421 -1.881 1.00 84.19 88 TRP A O 1
ATOM 760 N N . ASN A 1 89 ? -6.875 5.915 -3.151 1.00 79.12 89 ASN A N 1
ATOM 761 C CA . ASN A 1 89 ? -5.871 4.964 -3.604 1.00 79.12 89 ASN A CA 1
ATOM 762 C C . ASN A 1 89 ? -5.008 4.502 -2.412 1.00 79.12 89 ASN A C 1
ATOM 764 O O . ASN A 1 89 ? -4.390 5.345 -1.742 1.00 79.12 89 ASN A O 1
ATOM 768 N N . PRO A 1 90 ? -4.935 3.189 -2.123 1.00 80.69 90 PRO A N 1
ATOM 769 C CA . PRO A 1 90 ? -4.023 2.674 -1.114 1.00 80.69 90 PRO A CA 1
ATOM 770 C C . PRO A 1 90 ? -2.575 2.780 -1.587 1.00 80.69 90 PRO A C 1
ATOM 772 O O . PRO A 1 90 ? -2.267 2.588 -2.760 1.00 80.69 90 PRO A O 1
ATOM 775 N N . LEU A 1 91 ? -1.666 3.033 -0.650 1.00 77.06 91 LEU A N 1
ATOM 776 C CA . LEU A 1 91 ? -0.232 2.959 -0.883 1.00 77.06 91 LEU A CA 1
ATOM 777 C C . LEU A 1 91 ? 0.187 1.473 -0.917 1.00 77.06 91 LEU A C 1
ATOM 779 O O . LEU A 1 91 ? 0.044 0.779 0.102 1.00 77.06 91 LEU A O 1
ATOM 783 N N . PRO A 1 92 ? 0.704 0.959 -2.049 1.00 69.94 92 PRO A N 1
ATOM 784 C CA . PRO A 1 92 ? 1.086 -0.445 -2.170 1.00 69.94 92 PRO A CA 1
ATOM 785 C C . PRO A 1 92 ? 2.109 -0.875 -1.109 1.00 69.94 92 PRO A C 1
ATOM 787 O O . PRO A 1 92 ? 2.950 -0.093 -0.665 1.00 69.94 92 PRO A O 1
ATOM 790 N N . GLY A 1 93 ? 2.007 -2.121 -0.635 1.00 69.19 93 GLY A N 1
ATOM 791 C CA . GLY A 1 93 ? 2.877 -2.660 0.424 1.00 69.19 93 GLY A CA 1
ATOM 792 C C . GLY A 1 93 ? 2.661 -2.057 1.821 1.00 69.19 93 GLY A C 1
ATOM 793 O O . GLY A 1 93 ? 3.360 -2.415 2.773 1.00 69.19 93 GLY A O 1
ATOM 794 N N . ARG A 1 94 ? 1.690 -1.150 1.984 1.00 77.44 94 ARG A N 1
ATOM 795 C CA . ARG A 1 94 ? 1.325 -0.550 3.279 1.00 77.44 94 ARG A CA 1
ATOM 796 C C . ARG A 1 94 ? -0.033 -1.009 3.802 1.00 77.44 94 ARG A C 1
ATOM 798 O O . ARG A 1 94 ? -0.556 -0.412 4.740 1.00 77.44 94 ARG A O 1
ATOM 805 N N . ILE A 1 95 ? -0.558 -2.100 3.250 1.00 84.62 95 ILE A N 1
ATOM 806 C CA . ILE A 1 95 ? -1.705 -2.822 3.797 1.00 84.62 95 ILE A CA 1
ATOM 807 C C . ILE A 1 95 ? -1.168 -3.978 4.641 1.00 84.62 95 ILE A C 1
ATOM 809 O O . ILE A 1 95 ? -0.365 -4.778 4.166 1.00 84.62 95 ILE A O 1
ATOM 813 N N . LYS A 1 96 ? -1.575 -4.052 5.907 1.00 85.38 96 LYS A N 1
ATOM 814 C CA . LYS A 1 96 ? -1.185 -5.122 6.829 1.00 85.38 96 LYS A CA 1
ATOM 815 C C . LYS A 1 96 ? -2.419 -5.664 7.517 1.00 85.38 96 LYS A C 1
ATOM 817 O O . LYS A 1 96 ? -3.062 -4.953 8.288 1.00 85.38 96 LYS A O 1
ATOM 822 N N . ASP A 1 97 ? -2.721 -6.924 7.255 1.00 88.94 97 ASP A N 1
ATOM 823 C CA . ASP A 1 97 ? -3.840 -7.612 7.879 1.00 88.94 97 ASP A CA 1
ATOM 824 C C . ASP A 1 97 ? -3.374 -8.383 9.120 1.00 88.94 97 ASP A C 1
ATOM 826 O O . ASP A 1 97 ? -3.008 -9.557 9.055 1.00 88.94 97 ASP A O 1
ATOM 830 N N . TYR A 1 98 ? -3.392 -7.710 10.274 1.00 84.00 98 TYR A N 1
ATOM 831 C CA . TYR A 1 98 ? -3.121 -8.370 11.551 1.00 84.00 98 TYR A CA 1
ATOM 832 C C . TYR A 1 98 ? -4.346 -9.089 12.128 1.00 84.00 98 TYR A C 1
ATOM 834 O O . TYR A 1 98 ? -4.258 -9.631 13.225 1.00 84.00 98 TYR A O 1
ATOM 842 N N . ILE A 1 99 ? -5.501 -9.071 11.456 1.00 79.44 99 ILE A N 1
ATOM 843 C CA . ILE A 1 99 ? -6.635 -9.916 11.845 1.00 79.44 99 ILE A CA 1
ATOM 844 C C . ILE A 1 99 ? -6.370 -11.345 11.369 1.00 79.44 99 ILE A C 1
ATOM 846 O O . ILE A 1 99 ? -6.489 -12.272 12.168 1.00 79.44 99 ILE A O 1
ATOM 850 N N . ALA A 1 100 ? -5.967 -11.502 10.105 1.00 70.12 100 ALA A N 1
ATOM 851 C CA . ALA A 1 100 ? -5.609 -12.792 9.522 1.00 70.12 100 ALA A CA 1
ATOM 852 C C . ALA A 1 100 ? -4.279 -13.334 10.068 1.00 70.12 100 ALA A C 1
ATOM 854 O O . ALA A 1 100 ? -4.169 -14.526 10.350 1.00 70.12 100 ALA A O 1
ATOM 855 N N . VAL A 1 101 ? -3.281 -12.458 10.256 1.00 78.88 101 VAL A N 1
ATOM 856 C CA . VAL A 1 101 ? -1.961 -12.826 10.794 1.00 78.88 101 VAL A CA 1
ATOM 857 C C . VAL A 1 101 ? -1.645 -11.976 12.034 1.00 78.88 101 VAL A C 1
ATOM 859 O O . VAL A 1 101 ? -0.977 -10.941 11.927 1.00 78.88 101 VAL A O 1
ATOM 862 N N . PRO A 1 102 ? -2.136 -12.368 13.226 1.00 71.81 102 PRO A N 1
ATOM 863 C CA . PRO A 1 102 ? -1.898 -11.627 14.459 1.00 71.81 102 PRO A CA 1
ATOM 864 C C . PRO A 1 102 ? -0.410 -11.510 14.788 1.00 71.81 102 PRO A C 1
ATOM 866 O O . PRO A 1 102 ? 0.398 -12.384 14.473 1.00 71.81 102 PRO A O 1
ATOM 869 N N . LYS A 1 103 ? -0.037 -10.431 15.478 1.00 69.12 103 LYS A N 1
ATOM 870 C CA . LYS A 1 103 ? 1.327 -10.303 16.014 1.00 69.12 103 LYS A CA 1
ATOM 871 C C . LYS A 1 103 ? 1.557 -11.290 17.169 1.00 69.12 103 LYS A C 1
ATOM 873 O O . LYS A 1 103 ? 0.589 -11.670 17.825 1.00 69.12 103 LYS A O 1
ATOM 878 N N . PRO A 1 104 ? 2.821 -11.609 17.514 1.00 58.12 104 PRO A N 1
ATOM 879 C CA . PRO A 1 104 ? 3.139 -12.517 18.624 1.00 58.12 104 PRO A CA 1
ATOM 880 C C . PRO A 1 104 ? 2.514 -12.136 19.974 1.00 58.12 104 PRO A C 1
ATOM 882 O O . PRO A 1 104 ? 2.259 -12.994 20.805 1.00 58.12 104 PRO A O 1
ATOM 885 N N . ASN A 1 105 ? 2.234 -10.849 20.191 1.00 61.38 105 ASN A N 1
ATOM 886 C CA . ASN A 1 105 ? 1.573 -10.342 21.394 1.00 61.38 105 ASN A CA 1
ATOM 887 C C . ASN A 1 105 ? 0.030 -10.375 21.325 1.00 61.38 105 ASN A C 1
ATOM 889 O O . ASN A 1 105 ? -0.617 -9.700 22.120 1.00 61.38 105 ASN A O 1
ATOM 893 N N . GLY A 1 106 ? -0.558 -11.065 20.343 1.00 62.62 106 GLY A N 1
ATOM 894 C CA . GLY A 1 106 ? -2.009 -11.156 20.142 1.00 62.62 106 GLY A CA 1
ATOM 895 C C . GLY A 1 106 ? -2.645 -9.931 19.477 1.00 62.62 106 GLY A C 1
ATOM 896 O O . GLY A 1 106 ? -3.856 -9.887 19.293 1.00 62.62 106 GLY A O 1
ATOM 897 N N . TYR A 1 107 ? -1.861 -8.921 19.083 1.00 76.75 107 TYR A N 1
ATOM 898 C CA . TYR A 1 107 ? -2.412 -7.705 18.481 1.00 76.75 107 TYR A CA 1
ATOM 899 C C . TYR A 1 107 ? -3.081 -7.983 17.126 1.00 76.75 107 TYR A C 1
ATOM 901 O O . TYR A 1 107 ? -2.429 -8.486 16.204 1.00 76.75 107 TYR A O 1
ATOM 909 N N . ARG A 1 108 ? -4.344 -7.545 16.996 1.00 83.19 108 ARG A N 1
ATOM 910 C CA . ARG A 1 108 ? -5.186 -7.683 15.797 1.00 83.19 108 ARG A CA 1
ATOM 911 C C . ARG A 1 108 ? -5.744 -6.338 15.327 1.00 83.19 108 ARG A C 1
ATOM 913 O O . ARG A 1 108 ? -6.285 -5.572 16.123 1.00 83.19 108 ARG A O 1
ATOM 920 N N . SER A 1 109 ? -5.585 -6.032 14.038 1.00 92.62 109 SER A N 1
ATOM 921 C CA . SER A 1 109 ? -6.118 -4.842 13.348 1.00 92.62 109 SER A CA 1
ATOM 922 C C . SER A 1 109 ? -5.733 -4.885 11.865 1.00 92.62 109 SER A C 1
ATOM 924 O O . SER A 1 109 ? -4.660 -5.377 11.530 1.00 92.62 109 SER A O 1
ATOM 926 N N . ILE A 1 110 ? -6.542 -4.306 10.986 1.00 90.88 110 ILE A N 1
ATOM 927 C CA . ILE A 1 110 ? -6.139 -4.014 9.607 1.00 90.88 110 ILE A CA 1
ATOM 928 C C . ILE A 1 110 ? -5.501 -2.631 9.580 1.00 90.88 110 ILE A C 1
ATOM 930 O O . ILE A 1 110 ? -6.101 -1.663 10.042 1.00 90.88 110 ILE A O 1
ATOM 934 N N . HIS A 1 111 ? -4.290 -2.522 9.051 1.00 92.50 111 HIS A N 1
ATOM 935 C CA . HIS A 1 111 ? -3.614 -1.248 8.816 1.00 92.50 111 HIS A CA 1
ATOM 936 C C . HIS A 1 111 ? -3.563 -0.989 7.319 1.00 92.50 111 HIS A C 1
ATOM 938 O O . HIS A 1 111 ? -3.181 -1.876 6.565 1.00 92.50 111 HIS A O 1
ATOM 944 N N . THR A 1 112 ? -3.915 0.214 6.889 1.00 88.50 112 THR A N 1
ATOM 945 C CA . THR A 1 112 ? -3.771 0.650 5.499 1.00 88.50 112 THR A CA 1
ATOM 946 C C . THR A 1 112 ? -3.221 2.065 5.468 1.00 88.50 112 THR A C 1
ATOM 948 O O . THR A 1 112 ? -3.578 2.890 6.302 1.00 88.50 112 THR A O 1
ATOM 951 N N . THR A 1 113 ? -2.352 2.371 4.514 1.00 87.44 113 THR A N 1
ATOM 952 C CA . THR A 1 113 ? -1.954 3.752 4.224 1.00 87.44 113 THR A CA 1
ATOM 953 C C . THR A 1 113 ? -2.593 4.165 2.909 1.00 87.44 113 THR A C 1
ATOM 955 O O . THR A 1 113 ? -2.576 3.383 1.966 1.00 87.44 113 THR A O 1
ATOM 958 N N . ILE A 1 114 ? -3.175 5.357 2.855 1.00 85.06 114 ILE A N 1
ATOM 959 C CA . ILE A 1 114 ? -3.846 5.904 1.672 1.00 85.06 114 ILE A CA 1
ATOM 960 C C . ILE A 1 114 ? -3.224 7.232 1.257 1.00 85.06 114 ILE A C 1
ATOM 962 O O . ILE A 1 114 ? -2.643 7.931 2.090 1.00 85.06 114 ILE A O 1
ATOM 966 N N . PHE A 1 115 ? -3.384 7.597 -0.011 1.00 80.69 115 PHE A N 1
ATOM 967 C CA . PHE A 1 115 ? -3.075 8.937 -0.502 1.00 80.69 115 PHE A CA 1
ATOM 968 C C . PHE A 1 115 ? -4.257 9.881 -0.269 1.00 80.69 115 PHE A C 1
ATOM 970 O O . PHE A 1 115 ? -5.372 9.603 -0.701 1.00 80.69 115 PHE A O 1
ATOM 977 N N . THR A 1 116 ? -4.007 11.017 0.383 1.00 73.31 116 THR A N 1
ATOM 978 C CA . THR A 1 116 ? -5.042 12.019 0.706 1.00 73.31 116 THR A CA 1
ATOM 979 C C . THR A 1 116 ? -5.030 13.219 -0.247 1.00 73.31 116 THR A C 1
ATOM 981 O O . THR A 1 116 ? -5.760 14.177 -0.028 1.00 73.31 116 THR A O 1
ATOM 984 N N . GLY A 1 117 ? -4.189 13.189 -1.288 1.00 68.12 117 GLY A N 1
ATOM 985 C CA . GLY A 1 117 ? -3.945 14.314 -2.201 1.00 68.12 117 GLY A CA 1
ATOM 986 C C . GLY A 1 117 ? -2.744 15.183 -1.795 1.00 68.12 117 GLY A C 1
ATOM 987 O O . GLY A 1 117 ? -2.223 15.067 -0.686 1.00 68.12 117 GLY A O 1
ATOM 988 N N . LEU A 1 118 ? -2.263 16.030 -2.720 1.00 63.41 118 LEU A N 1
ATOM 989 C CA . LEU A 1 118 ? -1.123 16.955 -2.527 1.00 63.41 118 LEU A CA 1
ATOM 990 C C . LEU A 1 118 ? 0.181 16.281 -2.039 1.00 63.41 118 LEU A C 1
ATOM 992 O O . LEU A 1 118 ? 0.946 16.867 -1.275 1.00 63.41 118 LEU A O 1
ATOM 996 N N . GLY A 1 119 ? 0.419 15.026 -2.440 1.00 62.81 119 GLY A N 1
ATOM 997 C CA . GLY A 1 119 ? 1.591 14.245 -2.017 1.00 62.81 119 GLY A CA 1
ATOM 998 C C . GLY A 1 119 ? 1.556 13.782 -0.554 1.00 62.81 119 GLY A C 1
ATOM 999 O O . GLY A 1 119 ? 2.562 13.297 -0.039 1.00 62.81 119 GLY A O 1
ATOM 1000 N N . ARG A 1 120 ? 0.416 13.924 0.132 1.00 73.56 120 ARG A N 1
ATOM 1001 C CA . ARG A 1 120 ? 0.241 13.518 1.530 1.00 73.56 120 ARG A CA 1
ATOM 1002 C C . ARG A 1 120 ? -0.357 12.119 1.625 1.00 73.56 120 ARG A C 1
ATOM 1004 O O . ARG A 1 120 ? -1.103 11.671 0.750 1.00 73.56 120 ARG A O 1
ATOM 1011 N N . VAL A 1 121 ? -0.034 11.439 2.720 1.00 81.00 121 VAL A N 1
ATOM 1012 C CA . VAL A 1 121 ? -0.567 10.114 3.038 1.00 81.00 121 VAL A CA 1
ATOM 1013 C C . VAL A 1 121 ? -1.165 10.093 4.439 1.00 81.00 121 VAL A C 1
ATOM 1015 O O . VAL A 1 121 ? -0.734 10.841 5.317 1.00 81.00 121 VAL A O 1
ATOM 1018 N N . ALA A 1 122 ? -2.135 9.208 4.651 1.00 84.25 122 ALA A N 1
ATOM 1019 C CA . ALA A 1 122 ? -2.739 8.953 5.952 1.00 84.25 122 ALA A CA 1
ATOM 1020 C C . ALA A 1 122 ? -2.742 7.455 6.263 1.00 84.25 122 ALA A C 1
ATOM 1022 O O . ALA A 1 122 ? -3.105 6.631 5.425 1.00 84.25 122 ALA A O 1
ATOM 1023 N N . GLU A 1 123 ? -2.345 7.097 7.483 1.00 88.19 123 GLU A N 1
ATOM 1024 C CA . GLU A 1 123 ? -2.475 5.734 8.000 1.00 88.19 123 GLU A CA 1
ATOM 1025 C C . GLU A 1 123 ? -3.851 5.573 8.662 1.00 88.19 123 GLU A C 1
ATOM 1027 O O . GLU A 1 123 ? -4.215 6.364 9.533 1.00 88.19 123 GLU A O 1
ATOM 1032 N N . ILE A 1 124 ? -4.597 4.538 8.277 1.00 91.38 124 ILE A N 1
ATOM 1033 C CA . ILE A 1 124 ? -5.889 4.167 8.853 1.00 91.38 124 ILE A CA 1
ATOM 1034 C C . ILE A 1 124 ? -5.781 2.771 9.476 1.00 91.38 124 ILE A C 1
ATOM 1036 O O . ILE A 1 124 ? -5.233 1.840 8.883 1.00 91.38 124 ILE A O 1
ATOM 1040 N N . GLN A 1 125 ? -6.302 2.623 10.691 1.00 93.56 125 GLN A N 1
ATOM 1041 C CA . GLN A 1 125 ? -6.319 1.381 11.458 1.00 93.56 125 GLN A CA 1
ATOM 1042 C C . GLN A 1 125 ? -7.760 0.962 11.717 1.00 93.56 125 GLN A C 1
ATOM 1044 O O . GLN A 1 125 ? -8.498 1.678 12.381 1.00 93.56 125 GLN A O 1
ATOM 1049 N N . ILE A 1 126 ? -8.150 -0.217 11.254 1.00 93.75 126 ILE A N 1
ATOM 1050 C CA . ILE A 1 126 ? -9.506 -0.745 11.393 1.00 93.75 126 ILE A CA 1
ATOM 1051 C C . ILE A 1 126 ? -9.456 -1.942 12.339 1.00 93.75 126 ILE A C 1
ATOM 1053 O O . ILE A 1 126 ? -8.565 -2.792 12.230 1.00 93.75 126 ILE A O 1
ATOM 1057 N N . LYS A 1 127 ? -10.362 -2.002 13.312 1.00 94.50 127 LYS A N 1
ATOM 1058 C CA . LYS A 1 127 ? -10.453 -3.124 14.258 1.00 94.50 127 LYS A CA 1
ATOM 1059 C C . LYS A 1 127 ? -11.811 -3.176 14.943 1.00 94.50 127 LYS A C 1
ATOM 1061 O O . LYS A 1 127 ? -12.548 -2.196 14.953 1.00 94.50 127 LYS A O 1
ATOM 1066 N N . THR A 1 128 ? -12.122 -4.306 15.565 1.00 92.81 128 THR A N 1
ATOM 1067 C CA . THR A 1 128 ? -13.347 -4.438 16.361 1.00 92.81 128 THR A CA 1
ATOM 1068 C C . THR A 1 128 ? -13.186 -3.835 17.760 1.00 92.81 128 THR A C 1
ATOM 1070 O O . THR A 1 128 ? -12.065 -3.626 18.232 1.00 92.81 128 THR A O 1
ATOM 1073 N N . LYS A 1 129 ? -14.303 -3.610 18.464 1.00 90.25 129 LYS A N 1
ATOM 1074 C CA . LYS A 1 129 ? -14.321 -3.283 19.906 1.00 90.25 129 LYS A CA 1
ATOM 1075 C C . LYS A 1 129 ? -13.495 -4.265 20.740 1.00 90.25 129 LYS A C 1
ATOM 1077 O O . LYS A 1 129 ? -12.696 -3.847 21.571 1.00 90.25 129 LYS A O 1
ATOM 1082 N N . GLU A 1 130 ? -13.664 -5.561 20.485 1.00 82.56 130 GLU A N 1
ATOM 1083 C CA . GLU A 1 130 ? -12.959 -6.630 21.202 1.00 82.56 130 GLU A CA 1
ATOM 1084 C C . GLU A 1 130 ? -11.444 -6.542 20.969 1.00 82.56 130 GLU A C 1
ATOM 1086 O O . GLU A 1 130 ? -10.672 -6.486 21.923 1.00 82.56 130 GLU A O 1
ATOM 1091 N N . MET A 1 131 ? -11.021 -6.407 19.707 1.00 87.88 131 MET A N 1
ATOM 1092 C CA . MET A 1 131 ? -9.610 -6.218 19.348 1.00 87.88 131 MET A CA 1
ATOM 1093 C C . MET A 1 131 ? -9.036 -4.924 19.931 1.00 87.88 131 MET A C 1
ATOM 1095 O O . MET A 1 131 ? -7.852 -4.847 20.261 1.00 87.88 131 MET A O 1
ATOM 1099 N N . HIS A 1 132 ? -9.856 -3.876 20.043 1.00 83.56 132 HIS A N 1
ATOM 1100 C CA . HIS A 1 132 ? -9.431 -2.634 20.664 1.00 83.56 132 HIS A CA 1
ATOM 1101 C C . HIS A 1 132 ? -9.170 -2.804 22.164 1.00 83.56 132 HIS A C 1
ATOM 1103 O O . HIS A 1 132 ? -8.128 -2.330 22.622 1.00 83.56 132 HIS A O 1
ATOM 1109 N N . ALA A 1 133 ? -10.068 -3.477 22.888 1.00 73.12 133 ALA A N 1
ATOM 1110 C CA . ALA A 1 133 ? -9.920 -3.757 24.313 1.00 73.12 133 ALA A CA 1
ATOM 1111 C C . ALA A 1 133 ? -8.716 -4.674 24.583 1.00 73.12 133 ALA A C 1
ATOM 1113 O O . ALA A 1 133 ? -7.876 -4.357 25.420 1.00 73.12 133 ALA A O 1
ATOM 1114 N N . GLU A 1 134 ? -8.563 -5.750 23.810 1.00 68.50 134 GLU A N 1
ATOM 1115 C CA . GLU A 1 134 ? -7.418 -6.664 23.901 1.00 68.50 134 GLU A CA 1
ATOM 1116 C C . GLU A 1 134 ? -6.085 -5.931 23.674 1.00 68.50 134 GLU A C 1
ATOM 1118 O O . GLU A 1 134 ? -5.136 -6.094 24.437 1.00 68.50 134 GLU A O 1
ATOM 1123 N N . ALA A 1 135 ? -6.022 -5.040 22.680 1.00 68.44 135 ALA A N 1
ATOM 1124 C CA . ALA A 1 135 ? -4.824 -4.246 22.414 1.00 68.44 135 ALA A CA 1
ATOM 1125 C C . ALA A 1 135 ? -4.513 -3.192 23.496 1.00 68.44 135 ALA A C 1
ATOM 1127 O O . ALA A 1 135 ? -3.378 -2.719 23.549 1.00 68.44 135 ALA A O 1
ATOM 1128 N N . ALA A 1 136 ? -5.503 -2.777 24.295 1.00 64.31 136 ALA A N 1
ATOM 1129 C CA . ALA A 1 136 ? -5.343 -1.771 25.346 1.00 64.31 136 ALA A CA 1
ATOM 1130 C C . ALA A 1 136 ? -4.987 -2.391 26.706 1.00 64.31 136 ALA A C 1
ATOM 1132 O O . ALA A 1 136 ? -4.132 -1.858 27.408 1.00 64.31 136 ALA A O 1
ATOM 1133 N N . TYR A 1 137 ? -5.613 -3.516 27.058 1.00 53.62 137 TYR A N 1
ATOM 1134 C CA . TYR A 1 137 ? -5.523 -4.125 28.391 1.00 53.62 137 TYR A CA 1
ATOM 1135 C C . TYR A 1 137 ? -4.833 -5.504 28.397 1.00 53.62 137 TYR A C 1
ATOM 1137 O O . TYR A 1 137 ? -4.631 -6.091 29.460 1.00 53.62 137 TYR A O 1
ATOM 1145 N N . GLY A 1 138 ? -4.460 -6.041 27.230 1.00 51.06 138 GLY A N 1
ATOM 1146 C CA . GLY A 1 138 ? -3.767 -7.324 27.104 1.00 51.06 138 GLY A CA 1
ATOM 1147 C C . GLY A 1 138 ? -4.600 -8.521 27.577 1.00 51.06 138 GLY A C 1
ATOM 1148 O O . GLY A 1 138 ? -5.829 -8.522 27.499 1.00 51.06 138 GLY A O 1
ATOM 1149 N N . ILE A 1 139 ? -3.915 -9.546 28.099 1.00 39.72 139 ILE A N 1
ATOM 1150 C CA . ILE A 1 139 ? -4.504 -10.816 28.569 1.00 39.72 139 ILE A CA 1
ATOM 1151 C C . ILE A 1 139 ? -5.607 -10.589 29.625 1.00 39.72 139 ILE A C 1
ATOM 1153 O O . ILE A 1 139 ? -6.580 -11.339 29.659 1.00 39.72 139 ILE A O 1
ATOM 1157 N N . ALA A 1 140 ? -5.524 -9.522 30.430 1.00 34.59 140 ALA A N 1
ATOM 1158 C CA . ALA A 1 140 ? -6.527 -9.195 31.448 1.00 34.59 140 ALA A CA 1
ATOM 1159 C C . ALA A 1 140 ? -7.915 -8.853 30.859 1.00 34.59 140 ALA A C 1
ATOM 1161 O O . ALA A 1 140 ? -8.934 -9.228 31.437 1.00 34.59 140 ALA A O 1
ATOM 1162 N N . ALA A 1 141 ? -7.986 -8.224 29.677 1.00 38.91 141 ALA A N 1
ATOM 1163 C CA . ALA A 1 141 ? -9.269 -7.976 29.000 1.00 38.91 141 ALA A CA 1
ATOM 1164 C C . ALA A 1 141 ? -9.911 -9.255 28.454 1.00 38.91 141 ALA A C 1
ATOM 1166 O O . ALA A 1 141 ? -11.137 -9.350 28.395 1.00 38.91 141 ALA A O 1
ATOM 1167 N N . HIS A 1 142 ? -9.101 -10.246 28.075 1.00 39.25 142 HIS A N 1
ATOM 1168 C CA . HIS A 1 142 ? -9.596 -11.521 27.562 1.00 39.25 142 HIS A CA 1
ATOM 1169 C C . HIS A 1 142 ? -10.326 -12.337 28.648 1.00 39.25 142 HIS A C 1
ATOM 1171 O O . HIS A 1 142 ? -11.283 -13.045 28.337 1.00 39.25 142 HIS A O 1
ATOM 1177 N N . PHE A 1 143 ? -9.934 -12.192 29.921 1.00 37.72 143 PHE A N 1
ATOM 1178 C CA . PHE A 1 143 ? -10.635 -12.796 31.061 1.00 37.72 143 PHE A CA 1
ATOM 1179 C C . PHE A 1 143 ? -11.949 -12.067 31.397 1.00 37.72 143 PHE A C 1
ATOM 1181 O O . PHE A 1 143 ? -12.994 -12.711 31.466 1.00 37.72 143 PHE A O 1
ATOM 1188 N N . ALA A 1 144 ? -11.941 -10.731 31.478 1.00 37.44 144 ALA A N 1
ATOM 1189 C CA . ALA A 1 144 ? -13.135 -9.944 31.819 1.00 37.44 144 ALA A CA 1
ATOM 1190 C C . ALA A 1 144 ? -14.273 -10.042 30.775 1.00 37.44 144 ALA A C 1
ATOM 1192 O O . ALA A 1 144 ? -15.454 -10.025 31.125 1.00 37.44 144 ALA A O 1
ATOM 1193 N N . TYR A 1 145 ? -13.944 -10.164 29.481 1.00 37.91 145 TYR A N 1
ATOM 1194 C CA . TYR A 1 145 ? -14.951 -10.261 28.410 1.00 37.91 145 TYR A CA 1
ATOM 1195 C C . TYR A 1 145 ? -15.554 -11.669 28.269 1.00 37.91 145 TYR A C 1
ATOM 1197 O O . TYR A 1 145 ? -16.702 -11.805 27.836 1.00 37.91 145 TYR A O 1
ATOM 1205 N N . LYS A 1 146 ? -14.801 -12.720 28.632 1.00 41.69 146 LYS A N 1
ATOM 1206 C CA . LYS A 1 146 ? -15.317 -14.098 28.679 1.00 41.69 146 LYS A CA 1
ATOM 1207 C C . LYS A 1 146 ? -16.296 -14.287 29.834 1.00 41.69 146 LYS A C 1
ATOM 1209 O O . LYS A 1 146 ? -17.391 -14.784 29.589 1.00 41.69 146 LYS A O 1
ATOM 1214 N N . GLU A 1 147 ? -15.995 -13.752 31.019 1.00 38.06 147 GLU A N 1
ATOM 1215 C CA . GLU A 1 147 ? -16.921 -13.811 32.163 1.00 38.06 147 GLU A CA 1
ATOM 1216 C C . GLU A 1 147 ? -18.279 -13.140 31.883 1.00 38.06 147 GLU A C 1
ATOM 1218 O O . GLU A 1 147 ? -19.310 -13.600 32.374 1.00 38.06 147 GLU A O 1
ATOM 1223 N N . GLN A 1 148 ? -18.328 -12.095 31.044 1.00 42.16 148 GLN A N 1
ATOM 1224 C CA . GLN A 1 148 ? -19.605 -11.496 30.627 1.00 42.16 148 GLN A CA 1
ATOM 1225 C C . GLN A 1 148 ? -20.379 -12.334 29.595 1.00 42.16 148 GLN A C 1
ATOM 1227 O O . GLN A 1 148 ? -21.612 -12.284 29.582 1.00 42.16 148 GLN A O 1
ATOM 1232 N N . LYS A 1 149 ? -19.699 -13.107 28.735 1.00 41.50 149 LYS A N 1
ATOM 1233 C CA . LYS A 1 149 ? -20.342 -13.979 27.731 1.00 41.50 149 LYS A CA 1
ATOM 1234 C C . LYS A 1 149 ? -20.760 -15.342 28.297 1.00 41.50 149 LYS A C 1
ATOM 1236 O O . LYS A 1 149 ? -21.721 -15.924 27.797 1.00 41.50 149 LYS A O 1
ATOM 1241 N N . ASP A 1 150 ? -20.135 -15.810 29.376 1.00 37.91 150 ASP A N 1
ATOM 1242 C CA . ASP A 1 150 ? -20.388 -17.141 29.948 1.00 37.91 150 ASP A CA 1
ATOM 1243 C C . ASP A 1 150 ? -21.763 -17.305 30.630 1.00 37.91 150 ASP A C 1
ATOM 1245 O O . ASP A 1 150 ? -22.161 -18.421 30.960 1.00 37.91 150 ASP A O 1
ATOM 1249 N N . LYS A 1 151 ? -22.574 -16.242 30.760 1.00 40.53 151 LYS A N 1
ATOM 1250 C CA . LYS A 1 151 ? -23.980 -16.373 31.202 1.00 40.53 151 LYS A CA 1
ATOM 1251 C C . LYS A 1 151 ? -24.966 -16.745 30.091 1.00 40.53 151 LYS A C 1
ATOM 1253 O O . LYS A 1 151 ? -26.090 -17.137 30.400 1.00 40.53 151 LYS A O 1
ATOM 1258 N N . LYS A 1 152 ? -24.593 -16.655 28.811 1.00 37.88 152 LYS A N 1
ATOM 1259 C CA . LYS A 1 152 ? -25.455 -17.050 27.686 1.00 37.88 152 LYS A CA 1
ATOM 1260 C C . LYS A 1 152 ? -24.598 -17.486 26.501 1.00 37.88 152 LYS A C 1
ATOM 1262 O O . LYS A 1 152 ? -24.141 -16.636 25.751 1.00 37.88 152 LYS A O 1
ATOM 1267 N N . VAL A 1 153 ? -24.452 -18.798 26.310 1.00 35.09 153 VAL A N 1
ATOM 1268 C CA . VAL A 1 153 ? -24.632 -19.528 25.033 1.00 35.09 153 VAL A CA 1
ATOM 1269 C C . VAL A 1 153 ? -23.931 -20.885 25.147 1.00 35.09 153 VAL A C 1
ATOM 1271 O O . VAL A 1 153 ? -22.710 -21.009 25.093 1.00 35.09 153 VAL A O 1
ATOM 1274 N N . LYS A 1 154 ? -24.754 -21.929 25.294 1.00 37.56 154 LYS A N 1
ATOM 1275 C CA . LYS A 1 154 ? -24.388 -23.310 24.985 1.00 37.56 154 LYS A CA 1
ATOM 1276 C C . LYS A 1 154 ? -24.027 -23.397 23.498 1.00 37.56 154 LYS A C 1
ATOM 1278 O O . LYS A 1 154 ? -24.834 -23.010 22.666 1.00 37.56 154 LYS A O 1
ATOM 1283 N N . ASN A 1 155 ? -22.874 -24.003 23.217 1.00 41.62 155 ASN A N 1
ATOM 1284 C CA . ASN A 1 155 ? -22.577 -24.795 22.019 1.00 41.62 155 ASN A CA 1
ATOM 1285 C C . ASN A 1 155 ? -22.828 -24.109 20.659 1.00 41.62 155 ASN A C 1
ATOM 1287 O O . ASN A 1 155 ? -23.905 -24.229 20.086 1.00 41.62 155 ASN A O 1
ATOM 1291 N N . ASP A 1 156 ? -21.797 -23.483 20.086 1.00 38.69 156 ASP A N 1
ATOM 1292 C CA . ASP A 1 156 ? -21.881 -22.904 18.741 1.00 38.69 156 ASP A CA 1
ATOM 1293 C C . ASP A 1 156 ? -20.948 -23.643 17.766 1.00 38.69 156 ASP A C 1
ATOM 1295 O O . ASP A 1 156 ? -19.832 -23.219 17.461 1.00 38.69 156 ASP A O 1
ATOM 1299 N N . LYS A 1 157 ? -21.413 -24.814 17.308 1.00 39.47 157 LYS A N 1
ATOM 1300 C CA . LYS A 1 157 ? -20.772 -25.654 16.277 1.00 39.47 157 LYS A CA 1
ATOM 1301 C C . LYS A 1 157 ? -21.026 -25.157 14.836 1.00 39.47 157 LYS A C 1
ATOM 1303 O O . LYS A 1 157 ? -20.659 -25.849 13.896 1.00 39.47 157 LYS A O 1
ATOM 1308 N N . ASN A 1 158 ? -21.599 -23.965 14.633 1.00 42.47 158 ASN A N 1
ATOM 1309 C CA . ASN A 1 158 ? -22.123 -23.515 13.329 1.00 42.47 158 ASN A CA 1
ATOM 1310 C C . ASN A 1 158 ? -21.373 -22.344 12.654 1.00 42.47 158 ASN A C 1
ATOM 1312 O O . ASN A 1 158 ? -21.919 -21.681 11.774 1.00 42.47 158 ASN A O 1
ATOM 1316 N N . LYS A 1 159 ? -20.100 -22.086 12.984 1.00 43.25 159 LYS A N 1
ATOM 1317 C CA . LYS A 1 159 ? -19.344 -20.932 12.439 1.00 43.25 159 LYS A CA 1
ATOM 1318 C C . LYS A 1 159 ? -18.867 -21.032 10.976 1.00 43.25 159 LYS A C 1
ATOM 1320 O O . LYS A 1 159 ? -18.179 -20.125 10.514 1.00 43.25 159 LYS A O 1
ATOM 1325 N N . PHE A 1 160 ? -19.242 -22.072 10.230 1.00 40.06 160 PHE A N 1
ATOM 1326 C CA . PHE A 1 160 ? -18.692 -22.330 8.888 1.00 40.06 160 PHE A CA 1
ATOM 1327 C C . PHE A 1 160 ? -19.725 -22.484 7.764 1.00 40.06 160 PHE A C 1
ATOM 1329 O O . PHE A 1 160 ? -19.360 -22.882 6.665 1.00 40.06 160 PHE A O 1
ATOM 1336 N N . LYS A 1 161 ? -20.993 -22.116 7.981 1.00 37.22 161 LYS A N 1
ATOM 1337 C CA . LYS A 1 161 ? -22.027 -22.240 6.934 1.00 37.22 161 LYS A CA 1
ATOM 1338 C C . LYS A 1 161 ? -21.775 -21.344 5.708 1.00 37.22 161 LYS A C 1
ATOM 1340 O O . LYS A 1 161 ? -21.986 -21.763 4.581 1.00 37.22 161 LYS A O 1
ATOM 1345 N N . TRP A 1 162 ? -21.205 -20.159 5.919 1.00 45.59 162 TRP A N 1
ATOM 1346 C CA . TRP A 1 162 ? -20.853 -19.220 4.843 1.00 45.59 162 TRP A CA 1
ATOM 1347 C C . TRP A 1 162 ? -19.658 -19.682 3.982 1.00 45.59 162 TRP A C 1
ATOM 1349 O O . TRP A 1 162 ? -19.436 -19.164 2.892 1.00 45.59 162 TRP A O 1
ATOM 1359 N N . VAL A 1 163 ? -18.881 -20.667 4.456 1.00 39.59 163 VAL A N 1
ATOM 1360 C CA . VAL A 1 163 ? -17.757 -21.257 3.707 1.00 39.59 163 VAL A CA 1
ATOM 1361 C C . VAL A 1 163 ? -18.253 -22.300 2.697 1.00 39.59 163 VAL A C 1
ATOM 1363 O O . VAL A 1 163 ? -17.576 -22.568 1.705 1.00 39.59 163 VAL A O 1
ATOM 1366 N N . GLU A 1 164 ? -19.446 -22.863 2.904 1.00 38.44 164 GLU A N 1
ATOM 1367 C CA . GLU A 1 164 ? -20.076 -23.784 1.950 1.00 38.44 164 GLU A CA 1
ATOM 1368 C C . GLU A 1 164 ? -20.758 -23.040 0.793 1.00 38.44 164 GLU A C 1
ATOM 1370 O O . GLU A 1 164 ? -20.719 -23.522 -0.334 1.00 38.44 164 GLU A O 1
ATOM 1375 N N . GLU A 1 165 ? -21.245 -21.816 1.014 1.00 38.00 165 GLU A N 1
ATOM 1376 C CA . GLU A 1 165 ? -21.858 -20.979 -0.035 1.00 38.00 165 GLU A CA 1
ATOM 1377 C C . GLU A 1 165 ? -20.834 -20.444 -1.060 1.00 38.00 165 GLU A C 1
ATOM 1379 O O . GLU A 1 165 ? -21.175 -20.174 -2.209 1.00 38.00 165 GLU A O 1
ATOM 1384 N N . LEU A 1 166 ? -19.545 -20.378 -0.702 1.00 40.34 166 LEU A N 1
ATOM 1385 C CA . LEU A 1 166 ? -18.459 -20.018 -1.629 1.00 40.34 166 LEU A CA 1
ATOM 1386 C C . LEU A 1 166 ? -17.994 -21.183 -2.525 1.00 40.34 166 LEU A C 1
ATOM 1388 O O . LEU A 1 166 ? -17.200 -20.963 -3.441 1.00 40.34 166 LEU A O 1
ATOM 1392 N N . LYS A 1 167 ? -18.473 -22.416 -2.295 1.00 37.16 167 LYS A N 1
ATOM 1393 C CA . LYS A 1 167 ? -18.122 -23.592 -3.115 1.00 37.16 167 LYS A CA 1
ATOM 1394 C C . LYS A 1 167 ? -18.957 -23.742 -4.392 1.00 37.16 167 LYS A C 1
ATOM 1396 O O . LYS A 1 167 ? -18.605 -24.577 -5.225 1.00 37.16 167 LYS A O 1
ATOM 1401 N N . GLU A 1 168 ? -20.018 -22.956 -4.583 1.00 35.75 168 GLU A N 1
ATOM 1402 C CA . GLU A 1 168 ? -20.948 -23.134 -5.713 1.00 35.75 168 GLU A CA 1
ATOM 1403 C C . GLU A 1 168 ? -20.697 -22.228 -6.930 1.00 35.75 168 GLU A C 1
ATOM 1405 O O . GLU A 1 168 ? -21.326 -22.407 -7.972 1.00 35.75 168 GLU A O 1
ATOM 1410 N N . LEU A 1 169 ? -19.704 -21.335 -6.889 1.00 34.22 169 LEU A N 1
ATOM 1411 C CA . LEU A 1 169 ? -19.254 -20.599 -8.078 1.00 34.22 169 LEU A CA 1
ATOM 1412 C C . LEU A 1 169 ? -18.349 -21.482 -8.956 1.00 34.22 169 LEU A C 1
ATOM 1414 O O . LEU A 1 169 ? -17.127 -21.353 -8.982 1.00 34.22 169 LEU A O 1
ATOM 1418 N N . LYS A 1 170 ? -18.969 -22.408 -9.693 1.00 38.91 170 LYS A N 1
ATOM 1419 C CA . LYS A 1 170 ? -18.338 -23.105 -10.821 1.00 38.91 170 LYS A CA 1
ATOM 1420 C C . LYS A 1 170 ? -18.393 -22.223 -12.069 1.00 38.91 170 LYS A C 1
ATOM 1422 O O . LYS A 1 170 ? -19.484 -21.991 -12.572 1.00 38.91 170 LYS A O 1
ATOM 1427 N N . TYR A 1 171 ? -17.238 -21.856 -12.634 1.00 29.41 171 TYR A N 1
ATOM 1428 C CA . TYR A 1 171 ? -17.086 -21.730 -14.091 1.00 29.41 171 TYR A CA 1
ATOM 1429 C C . TYR A 1 171 ? -15.650 -22.046 -14.562 1.00 29.41 171 TYR A C 1
ATOM 1431 O O . TYR A 1 171 ? -14.696 -21.372 -14.198 1.00 29.41 171 TYR A O 1
ATOM 1439 N N . SER A 1 172 ? -15.604 -23.114 -15.365 1.00 32.66 172 SER A N 1
ATOM 1440 C CA . SER A 1 172 ? -14.633 -23.705 -16.304 1.00 32.66 172 SER A CA 1
ATOM 1441 C C . SER A 1 172 ? -13.115 -23.834 -16.068 1.00 32.66 172 SER A C 1
ATOM 1443 O O . SER A 1 172 ? -12.475 -22.976 -15.470 1.00 32.66 172 SER A O 1
ATOM 1445 N N . PRO A 1 173 ? -12.533 -24.941 -16.589 1.00 41.59 173 PRO A N 1
ATOM 1446 C CA . PRO A 1 173 ? -11.266 -25.512 -16.167 1.00 41.59 173 PRO A CA 1
ATOM 1447 C C . PRO A 1 173 ? -10.129 -25.137 -17.120 1.00 41.59 173 PRO A C 1
ATOM 1449 O O . PRO A 1 173 ? -10.261 -25.305 -18.323 1.00 41.59 173 PRO A O 1
ATOM 1452 N N . ASP A 1 174 ? -9.006 -24.686 -16.571 1.00 40.50 174 ASP A N 1
ATOM 1453 C CA . ASP A 1 174 ? -7.690 -25.194 -16.961 1.00 40.50 174 ASP A CA 1
ATOM 1454 C C . ASP A 1 174 ? -6.649 -24.758 -15.919 1.00 40.50 174 ASP A C 1
ATOM 1456 O O . ASP A 1 174 ? -6.311 -23.590 -15.751 1.00 40.50 174 ASP A O 1
ATOM 1460 N N . ASP A 1 175 ? -6.185 -25.761 -15.180 1.00 49.09 175 ASP A N 1
ATOM 1461 C CA . ASP A 1 175 ? -5.014 -25.780 -14.298 1.00 49.09 175 ASP A CA 1
ATOM 1462 C C . ASP A 1 175 ? -4.909 -24.718 -13.160 1.00 49.09 175 ASP A C 1
ATOM 1464 O O . ASP A 1 175 ? -3.992 -23.887 -13.132 1.00 49.09 175 ASP A O 1
ATOM 1468 N N . PRO A 1 176 ? -5.770 -24.793 -12.119 1.00 42.56 176 PRO A N 1
ATOM 1469 C CA . PRO A 1 176 ? -5.732 -23.914 -10.938 1.00 42.56 176 PRO A CA 1
ATOM 1470 C C . PRO A 1 176 ? -4.431 -24.000 -10.127 1.00 42.56 176 PRO A C 1
ATOM 1472 O O . PRO A 1 176 ? -4.074 -23.062 -9.412 1.00 42.56 176 PRO A O 1
ATOM 1475 N N . LYS A 1 177 ? -3.709 -25.126 -10.216 1.00 43.09 177 LYS A N 1
ATOM 1476 C CA . LYS A 1 177 ? -2.466 -25.342 -9.461 1.00 43.09 177 LYS A CA 1
ATOM 1477 C C . LYS A 1 177 ? -1.347 -24.424 -9.941 1.00 43.09 177 LYS A C 1
ATOM 1479 O O . LYS A 1 177 ? -0.695 -23.804 -9.111 1.00 43.09 177 LYS A O 1
ATOM 1484 N N . LYS A 1 178 ? -1.196 -24.227 -11.255 1.00 44.69 178 LYS A N 1
ATOM 1485 C CA . LYS A 1 178 ? -0.195 -23.290 -11.795 1.00 44.69 178 LYS A CA 1
ATOM 1486 C C . LYS A 1 178 ? -0.497 -21.836 -11.445 1.00 44.69 178 LYS A C 1
ATOM 1488 O O . LYS A 1 178 ? 0.435 -21.076 -11.208 1.00 44.69 178 LYS A O 1
ATOM 1493 N N . PHE A 1 179 ? -1.773 -21.455 -11.372 1.00 39.69 179 PHE A N 1
ATOM 1494 C CA . PHE A 1 179 ? -2.182 -20.109 -10.960 1.00 39.69 179 PHE A CA 1
ATOM 1495 C C . PHE A 1 179 ? -1.859 -19.841 -9.484 1.00 39.69 179 PHE A C 1
ATOM 1497 O O . PHE A 1 179 ? -1.296 -18.801 -9.147 1.00 39.69 179 PHE A O 1
ATOM 1504 N N . ILE A 1 180 ? -2.151 -20.809 -8.611 1.00 41.47 180 ILE A N 1
ATOM 1505 C CA . ILE A 1 180 ? -1.873 -20.714 -7.174 1.00 41.47 180 ILE A CA 1
ATOM 1506 C C . ILE A 1 180 ? -0.367 -20.772 -6.886 1.00 41.47 180 ILE A C 1
ATOM 1508 O O . ILE A 1 180 ? 0.101 -20.046 -6.012 1.00 41.47 180 ILE A O 1
ATOM 1512 N N . ASP A 1 181 ? 0.404 -21.572 -7.621 1.00 42.94 181 ASP A N 1
ATOM 1513 C CA . ASP A 1 181 ? 1.857 -21.649 -7.437 1.00 42.94 181 ASP A CA 1
ATOM 1514 C C . ASP A 1 181 ? 2.572 -20.389 -7.963 1.00 42.94 181 ASP A C 1
ATOM 1516 O O . ASP A 1 181 ? 3.510 -19.910 -7.324 1.00 42.94 181 ASP A O 1
ATOM 1520 N N . HIS A 1 182 ? 2.067 -19.764 -9.038 1.00 38.16 182 HIS A N 1
ATOM 1521 C CA . HIS A 1 182 ? 2.514 -18.434 -9.476 1.00 38.16 182 HIS A CA 1
ATOM 1522 C C . HIS A 1 182 ? 2.178 -17.338 -8.452 1.00 38.16 182 HIS A C 1
ATOM 1524 O O . HIS A 1 182 ? 3.044 -16.537 -8.108 1.00 38.16 182 HIS A O 1
ATOM 1530 N N . LEU A 1 183 ? 0.954 -17.335 -7.911 1.00 36.97 183 LEU A N 1
ATOM 1531 C CA . LEU A 1 183 ? 0.536 -16.385 -6.873 1.00 36.97 183 LEU A CA 1
ATOM 1532 C C . LEU A 1 183 ? 1.340 -16.537 -5.581 1.00 36.97 183 LEU A C 1
ATOM 1534 O O . LEU A 1 183 ? 1.662 -15.541 -4.942 1.00 36.97 183 LEU A O 1
ATOM 1538 N N . LYS A 1 184 ? 1.679 -17.771 -5.195 1.00 35.72 184 LYS A N 1
ATOM 1539 C CA . LYS A 1 184 ? 2.498 -18.040 -4.009 1.00 35.72 184 LYS A CA 1
ATOM 1540 C C . LYS A 1 184 ? 3.941 -17.584 -4.204 1.00 35.72 184 LYS A C 1
ATOM 1542 O O . LYS A 1 184 ? 4.480 -16.966 -3.295 1.00 35.72 184 LYS A O 1
ATOM 1547 N N . MET A 1 185 ? 4.562 -17.828 -5.360 1.00 40.69 185 MET A N 1
ATOM 1548 C CA . MET A 1 185 ? 5.942 -17.384 -5.604 1.00 40.69 185 MET A CA 1
ATOM 1549 C C . MET A 1 185 ? 6.088 -15.857 -5.660 1.00 40.69 185 MET A C 1
ATOM 1551 O O . MET A 1 185 ? 7.099 -15.338 -5.191 1.00 40.69 185 MET A O 1
ATOM 1555 N N . ASP A 1 186 ? 5.088 -15.130 -6.164 1.00 39.69 186 ASP A N 1
ATOM 1556 C CA . ASP A 1 186 ? 5.132 -13.661 -6.227 1.00 39.69 186 ASP A CA 1
ATOM 1557 C C . ASP A 1 186 ? 4.852 -12.982 -4.867 1.00 39.69 186 ASP A C 1
ATOM 1559 O O . ASP A 1 186 ? 5.234 -11.829 -4.666 1.00 39.69 186 ASP A O 1
ATOM 1563 N N . PHE A 1 187 ? 4.236 -13.690 -3.909 1.00 40.59 187 PHE A N 1
ATOM 1564 C CA . PHE A 1 187 ? 3.892 -13.155 -2.580 1.00 40.59 187 PHE A CA 1
ATOM 1565 C C . PHE A 1 187 ? 5.036 -13.234 -1.553 1.00 40.59 187 PHE A C 1
ATOM 1567 O O . PHE A 1 187 ? 4.999 -12.526 -0.548 1.00 40.59 187 PHE A O 1
ATOM 1574 N N . PHE A 1 188 ? 6.035 -14.096 -1.787 1.00 36.59 188 PHE A N 1
ATOM 1575 C CA . PHE A 1 188 ? 7.157 -14.339 -0.864 1.00 36.59 188 PHE A CA 1
ATOM 1576 C C . PHE A 1 188 ? 8.475 -13.670 -1.267 1.00 36.59 188 PHE A C 1
ATOM 1578 O O . PHE A 1 188 ? 9.448 -13.781 -0.525 1.00 36.59 188 PHE A O 1
ATOM 1585 N N . ASN A 1 189 ? 8.527 -12.972 -2.402 1.00 46.06 189 ASN A N 1
ATOM 1586 C CA . ASN A 1 189 ? 9.701 -12.176 -2.738 1.00 46.06 189 ASN A CA 1
ATOM 1587 C C . ASN A 1 189 ? 9.624 -10.834 -2.014 1.00 46.06 189 ASN A C 1
ATOM 1589 O O . ASN A 1 189 ? 8.601 -10.145 -2.081 1.00 46.06 189 ASN A O 1
ATOM 1593 N N . ASP A 1 190 ? 10.719 -10.440 -1.367 1.00 52.62 190 ASP A N 1
ATOM 1594 C CA . ASP A 1 190 ? 10.919 -9.050 -0.981 1.00 52.62 190 ASP A CA 1
ATOM 1595 C C . ASP A 1 190 ? 10.661 -8.161 -2.214 1.00 52.62 190 ASP A C 1
ATOM 1597 O O . ASP A 1 190 ? 10.963 -8.535 -3.351 1.00 52.62 190 ASP A O 1
ATOM 1601 N N . ARG A 1 191 ? 9.972 -7.031 -2.027 1.00 63.69 191 ARG A N 1
ATOM 1602 C CA . ARG A 1 191 ? 9.484 -6.181 -3.126 1.00 63.69 191 ARG A CA 1
ATOM 1603 C C . ARG A 1 191 ? 10.131 -4.807 -3.081 1.00 63.69 191 ARG A C 1
ATOM 1605 O O . ARG A 1 191 ? 10.271 -4.221 -2.009 1.00 63.69 191 ARG A O 1
ATOM 1612 N N . ILE A 1 192 ? 10.466 -4.278 -4.254 1.00 66.69 192 ILE A N 1
ATOM 1613 C CA . ILE A 1 192 ? 11.002 -2.927 -4.438 1.00 66.69 192 ILE A CA 1
ATOM 1614 C C . ILE A 1 192 ? 9.985 -2.052 -5.177 1.00 66.69 192 ILE A C 1
ATOM 1616 O O . ILE A 1 192 ? 9.280 -2.510 -6.077 1.00 66.69 192 ILE A O 1
ATOM 162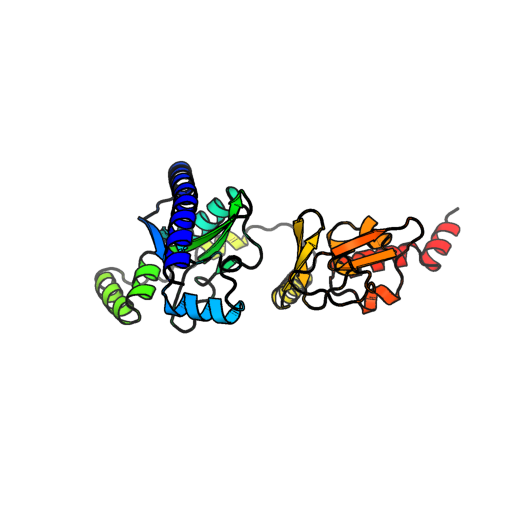0 N N . PHE A 1 193 ? 9.919 -0.781 -4.797 1.00 69.75 193 PHE A N 1
ATOM 1621 C CA . PHE A 1 193 ? 9.110 0.245 -5.446 1.00 69.75 193 PHE A CA 1
ATOM 1622 C C . PHE A 1 193 ? 10.028 1.205 -6.189 1.00 69.75 193 PHE A C 1
ATOM 1624 O O . PHE A 1 193 ? 10.927 1.799 -5.591 1.00 69.75 193 PHE A O 1
ATOM 1631 N N . VAL A 1 194 ? 9.801 1.348 -7.488 1.00 75.88 194 VAL A N 1
ATOM 1632 C CA . VAL A 1 194 ? 10.588 2.197 -8.386 1.00 75.88 194 VAL A CA 1
ATOM 1633 C C . VAL A 1 194 ? 9.672 3.185 -9.095 1.00 75.88 194 VAL A C 1
ATOM 1635 O O . VAL A 1 194 ? 8.492 2.912 -9.298 1.00 75.88 194 VAL A O 1
ATOM 1638 N N . PHE A 1 195 ? 10.197 4.354 -9.434 1.00 68.25 195 PHE A N 1
ATOM 1639 C CA . PHE A 1 195 ? 9.413 5.495 -9.892 1.00 68.25 195 PHE A CA 1
ATOM 1640 C C . PHE A 1 195 ? 9.675 5.789 -11.365 1.00 68.25 195 PHE A C 1
ATOM 1642 O O . PHE A 1 195 ? 10.811 5.711 -11.830 1.00 68.25 195 PHE A O 1
ATOM 1649 N N . THR A 1 196 ? 8.646 6.194 -12.103 1.00 77.44 196 THR A N 1
ATOM 1650 C CA . THR A 1 196 ? 8.830 6.855 -13.400 1.00 77.44 196 THR A CA 1
ATOM 1651 C C . THR A 1 196 ? 9.283 8.306 -13.175 1.00 77.44 196 THR A C 1
ATOM 1653 O O . THR A 1 196 ? 9.026 8.876 -12.111 1.00 77.44 196 THR A O 1
ATOM 1656 N N . PRO A 1 197 ? 9.888 8.983 -14.171 1.00 73.31 197 PRO A N 1
ATOM 1657 C CA . PRO A 1 197 ? 10.214 10.409 -14.060 1.00 73.31 197 PRO A CA 1
ATOM 1658 C C . PRO A 1 197 ? 8.984 11.304 -13.844 1.00 73.31 197 PRO A C 1
ATOM 1660 O O . PRO A 1 197 ? 9.120 12.439 -13.400 1.00 73.31 197 PRO A O 1
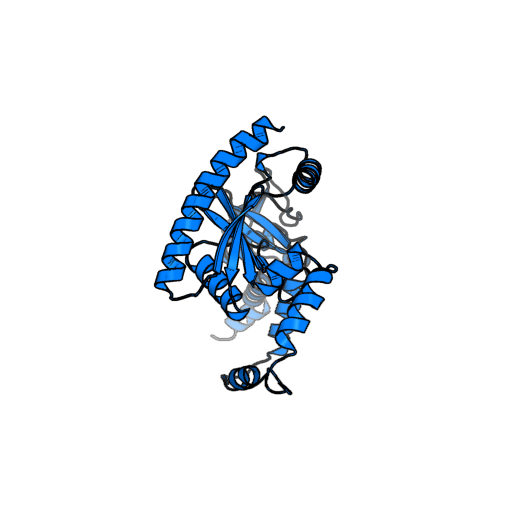ATOM 1663 N N . LYS A 1 198 ? 7.784 10.798 -14.162 1.00 72.81 198 LYS A N 1
ATOM 1664 C CA . LYS A 1 198 ? 6.499 11.477 -13.949 1.00 72.81 198 LYS A CA 1
ATOM 1665 C C . LYS A 1 198 ? 5.921 11.248 -12.547 1.00 72.81 198 LYS A C 1
ATOM 1667 O O . LYS A 1 198 ? 4.938 11.892 -12.198 1.00 72.81 198 LYS A O 1
ATOM 1672 N N . GLY A 1 199 ? 6.538 10.376 -11.747 1.00 50.75 199 GLY A N 1
ATOM 1673 C CA . GLY A 1 199 ? 6.133 10.078 -10.374 1.00 50.75 199 GLY A CA 1
ATOM 1674 C C . GLY A 1 199 ? 5.214 8.864 -10.217 1.00 50.75 199 GLY A C 1
ATOM 1675 O O . GLY A 1 199 ? 4.771 8.603 -9.099 1.00 50.75 199 GLY A O 1
ATOM 1676 N N . ASP A 1 200 ? 4.948 8.104 -11.283 1.00 55.66 200 ASP A N 1
ATOM 1677 C CA . ASP A 1 200 ? 4.189 6.852 -11.182 1.00 55.66 200 ASP A CA 1
ATOM 1678 C C . ASP A 1 200 ? 5.030 5.791 -10.470 1.00 55.66 200 ASP A C 1
ATOM 1680 O O . ASP A 1 200 ? 6.234 5.681 -10.709 1.00 55.66 200 ASP A O 1
ATOM 1684 N N . VAL A 1 201 ? 4.399 4.994 -9.610 1.00 58.78 201 VAL A N 1
ATOM 1685 C CA . VAL A 1 201 ? 5.074 3.937 -8.850 1.00 58.78 201 VAL A CA 1
ATOM 1686 C C . VAL A 1 201 ? 4.843 2.599 -9.524 1.00 58.78 201 VAL A C 1
ATOM 1688 O O . VAL A 1 201 ? 3.706 2.226 -9.801 1.00 58.78 201 VAL A O 1
ATOM 1691 N N . ILE A 1 202 ? 5.926 1.862 -9.725 1.00 69.50 202 ILE A N 1
ATOM 1692 C CA . ILE A 1 202 ? 5.920 0.514 -10.269 1.00 69.50 202 ILE A CA 1
ATOM 1693 C C . ILE A 1 202 ? 6.482 -0.430 -9.213 1.00 69.50 202 ILE A C 1
ATOM 1695 O O . ILE A 1 202 ? 7.570 -0.221 -8.667 1.00 69.50 202 ILE A O 1
ATOM 1699 N N . ASP A 1 203 ? 5.713 -1.467 -8.904 1.00 71.06 203 ASP A N 1
ATOM 1700 C CA . ASP A 1 203 ? 6.090 -2.523 -7.984 1.00 71.06 203 ASP A CA 1
ATOM 1701 C C . ASP A 1 203 ? 6.829 -3.632 -8.736 1.00 71.06 203 ASP A C 1
ATOM 1703 O O . ASP A 1 203 ? 6.307 -4.241 -9.666 1.00 71.06 203 ASP A O 1
ATOM 1707 N N . LEU A 1 204 ? 8.032 -3.981 -8.283 1.00 78.00 204 LEU A N 1
ATOM 1708 C CA . LEU A 1 204 ? 8.820 -5.075 -8.851 1.00 78.00 204 LEU A CA 1
ATOM 1709 C C . LEU A 1 204 ? 9.305 -6.022 -7.739 1.00 78.00 204 LEU A C 1
ATOM 1711 O O . LEU A 1 204 ? 9.386 -5.618 -6.576 1.00 78.00 204 LEU A O 1
ATOM 1715 N N . PRO A 1 205 ? 9.580 -7.299 -8.041 1.00 75.44 205 PRO A N 1
ATOM 1716 C CA . PRO A 1 205 ? 10.339 -8.163 -7.139 1.00 75.44 205 PRO A CA 1
ATOM 1717 C C . PRO A 1 205 ? 11.715 -7.558 -6.832 1.00 75.44 205 PRO A C 1
ATOM 1719 O O . PRO A 1 205 ? 12.292 -6.875 -7.682 1.00 75.44 205 PRO A O 1
ATOM 1722 N N . GLU A 1 206 ? 12.271 -7.822 -5.654 1.00 78.38 206 GLU A N 1
ATOM 1723 C CA . GLU A 1 206 ? 13.668 -7.508 -5.354 1.00 78.38 206 GLU A CA 1
ATOM 1724 C C . GLU A 1 206 ? 14.586 -8.141 -6.409 1.00 78.38 206 GLU A C 1
ATOM 1726 O O . GLU A 1 206 ? 14.245 -9.139 -7.052 1.00 78.38 206 GLU A O 1
ATOM 1731 N N . GLU A 1 207 ? 15.740 -7.513 -6.639 1.00 85.50 207 GLU A N 1
ATOM 1732 C CA . GLU A 1 207 ? 16.707 -7.911 -7.668 1.00 85.50 207 GLU A CA 1
ATOM 1733 C C . GLU A 1 207 ? 16.215 -7.736 -9.118 1.00 85.50 207 GLU A C 1
ATOM 1735 O O . GLU A 1 207 ? 16.883 -8.198 -10.046 1.00 85.50 207 GLU A O 1
ATOM 1740 N N . SER A 1 208 ? 15.075 -7.070 -9.337 1.00 91.88 208 SER A N 1
ATOM 1741 C CA . SER A 1 208 ? 14.608 -6.714 -10.683 1.00 91.88 208 SER A CA 1
ATOM 1742 C C . SER A 1 208 ? 15.520 -5.687 -11.348 1.00 91.88 208 SER A C 1
ATOM 1744 O O . SER A 1 208 ? 16.172 -4.879 -10.685 1.00 91.88 208 SER A O 1
ATOM 1746 N N . CYS A 1 209 ? 15.546 -5.698 -12.677 1.00 95.38 209 CYS A N 1
ATOM 1747 C CA . CYS A 1 209 ? 16.392 -4.820 -13.485 1.00 95.38 209 CYS A CA 1
ATOM 1748 C C . CYS A 1 209 ? 15.560 -3.837 -14.338 1.00 95.38 209 CYS A C 1
ATOM 1750 O O . CYS A 1 209 ? 14.341 -3.996 -14.447 1.00 95.38 209 CYS A O 1
ATOM 1752 N N . PRO A 1 210 ? 16.176 -2.827 -14.987 1.00 96.31 210 PRO A N 1
ATOM 1753 C CA . PRO A 1 210 ? 15.473 -1.915 -15.888 1.00 96.31 210 PRO A CA 1
ATOM 1754 C C . PRO A 1 210 ? 14.633 -2.588 -16.980 1.00 96.31 210 PRO A C 1
ATOM 1756 O O . PRO A 1 210 ? 13.633 -2.020 -17.408 1.00 96.31 210 PRO A O 1
ATOM 1759 N N . LEU A 1 211 ? 14.994 -3.797 -17.423 1.00 95.75 211 LEU A N 1
ATOM 1760 C CA . LEU A 1 211 ? 14.168 -4.549 -18.373 1.00 95.75 211 LEU A CA 1
ATOM 1761 C C . LEU A 1 211 ? 12.836 -4.985 -17.755 1.00 95.75 211 LEU A C 1
ATOM 1763 O O . LEU A 1 211 ? 11.800 -4.835 -18.397 1.00 95.75 211 LEU A O 1
ATOM 1767 N N . ASP A 1 212 ? 12.838 -5.471 -16.511 1.00 93.12 212 ASP A N 1
ATOM 1768 C CA . ASP A 1 212 ? 11.601 -5.802 -15.793 1.00 93.12 212 ASP A CA 1
ATOM 1769 C C . ASP A 1 212 ? 10.699 -4.567 -15.663 1.00 93.12 212 ASP A C 1
ATOM 1771 O O . ASP A 1 212 ? 9.499 -4.641 -15.928 1.00 93.12 212 ASP A O 1
ATOM 1775 N N . PHE A 1 213 ? 11.296 -3.411 -15.357 1.00 92.06 213 PHE A N 1
ATOM 1776 C CA . PHE A 1 213 ? 10.594 -2.130 -15.318 1.00 92.06 213 PHE A CA 1
ATOM 1777 C C . PHE A 1 213 ? 10.007 -1.746 -16.686 1.00 92.06 213 PHE A C 1
ATOM 1779 O O . PHE A 1 213 ? 8.827 -1.416 -16.784 1.00 92.06 213 PHE A O 1
ATOM 1786 N N . ALA A 1 214 ? 10.775 -1.856 -17.770 1.00 94.81 214 ALA A N 1
ATOM 1787 C CA . ALA A 1 214 ? 10.298 -1.538 -19.115 1.00 94.81 214 ALA A CA 1
ATOM 1788 C C . ALA A 1 214 ? 9.079 -2.385 -19.527 1.00 94.81 214 ALA A C 1
ATOM 1790 O O . ALA A 1 214 ? 8.086 -1.841 -20.015 1.00 94.81 214 ALA A O 1
ATOM 1791 N N . TYR A 1 215 ? 9.125 -3.700 -19.282 1.00 91.00 215 TYR A N 1
ATOM 1792 C CA . TYR A 1 215 ? 8.012 -4.610 -19.576 1.00 91.00 215 TYR A CA 1
ATOM 1793 C C . TYR A 1 215 ? 6.803 -4.416 -18.657 1.00 91.00 215 TYR A C 1
ATOM 1795 O O . TYR A 1 215 ? 5.689 -4.722 -19.076 1.00 91.00 215 TYR A O 1
ATOM 1803 N N . SER A 1 216 ? 7.003 -3.906 -17.439 1.00 83.62 216 SER A N 1
ATOM 1804 C CA . SER A 1 216 ? 5.899 -3.558 -16.538 1.00 83.62 216 SER A CA 1
ATOM 1805 C C . SER A 1 216 ? 5.132 -2.305 -16.979 1.00 83.62 216 SER A C 1
ATOM 1807 O O . SER A 1 216 ? 3.933 -2.224 -16.737 1.00 83.62 216 SER A O 1
ATOM 1809 N N . ILE A 1 217 ? 5.788 -1.365 -17.678 1.00 85.50 217 ILE A N 1
ATOM 1810 C CA . ILE A 1 217 ? 5.117 -0.194 -18.263 1.00 85.50 217 ILE A CA 1
ATOM 1811 C C . ILE A 1 217 ? 4.337 -0.611 -19.508 1.00 85.50 217 ILE A C 1
ATOM 1813 O O . ILE A 1 217 ? 3.137 -0.372 -19.612 1.00 85.50 217 ILE A O 1
ATOM 1817 N N . HIS A 1 218 ? 5.032 -1.182 -20.495 1.00 87.19 218 HIS A N 1
ATOM 1818 C CA . HIS A 1 218 ? 4.410 -1.610 -21.741 1.00 87.19 218 HIS A CA 1
ATOM 1819 C C . HIS A 1 218 ? 5.306 -2.588 -22.501 1.00 87.19 218 HIS A C 1
ATOM 1821 O O . HIS A 1 218 ? 6.522 -2.409 -22.586 1.00 87.19 218 HIS A O 1
ATOM 1827 N N . SER A 1 219 ? 4.696 -3.582 -23.147 1.00 86.50 219 SER A N 1
ATOM 1828 C CA . SER A 1 219 ? 5.435 -4.589 -23.918 1.00 86.50 219 SER A CA 1
ATOM 1829 C C . SER A 1 219 ? 6.265 -3.996 -25.067 1.00 86.50 219 SER A C 1
ATOM 1831 O O . SER A 1 219 ? 7.399 -4.422 -25.259 1.00 86.50 219 SER A O 1
ATOM 1833 N N . ASP A 1 220 ? 5.776 -2.965 -25.767 1.00 87.44 220 ASP A N 1
ATOM 1834 C CA . ASP A 1 220 ? 6.561 -2.271 -26.807 1.00 87.44 220 ASP A CA 1
ATOM 1835 C C . ASP A 1 220 ? 7.759 -1.496 -26.249 1.00 87.44 220 ASP A C 1
ATOM 1837 O O . ASP A 1 220 ? 8.815 -1.469 -26.879 1.00 87.44 220 ASP A O 1
ATOM 1841 N N . ILE A 1 221 ? 7.634 -0.904 -25.056 1.00 90.00 221 ILE A N 1
ATOM 1842 C CA . ILE A 1 221 ? 8.755 -0.221 -24.395 1.00 90.00 221 ILE A CA 1
ATOM 1843 C C . ILE A 1 221 ? 9.816 -1.255 -24.014 1.00 90.00 221 ILE A C 1
ATOM 1845 O O . ILE A 1 221 ? 10.996 -1.059 -24.307 1.00 90.00 221 ILE A O 1
ATOM 1849 N N . GLY A 1 222 ? 9.393 -2.389 -23.445 1.00 91.19 222 GLY A N 1
ATOM 1850 C CA . GLY A 1 222 ? 10.262 -3.532 -23.166 1.00 91.19 222 GLY A CA 1
ATOM 1851 C C . GLY A 1 222 ? 10.961 -4.070 -24.417 1.00 91.19 222 GLY A C 1
ATOM 1852 O O . GLY A 1 222 ? 12.181 -4.230 -24.421 1.00 91.19 222 GLY A O 1
ATOM 1853 N N . ASN A 1 223 ? 10.222 -4.281 -25.509 1.00 90.69 223 ASN A N 1
ATOM 1854 C CA . ASN A 1 223 ? 10.769 -4.800 -26.765 1.00 90.69 223 ASN A CA 1
ATOM 1855 C C . ASN A 1 223 ? 11.805 -3.857 -27.390 1.00 90.69 223 ASN A C 1
ATOM 1857 O O . ASN A 1 223 ? 12.822 -4.312 -27.909 1.00 90.69 223 ASN A O 1
ATOM 1861 N N . HIS A 1 224 ? 11.564 -2.550 -27.310 1.00 92.56 224 HIS A N 1
ATOM 1862 C CA . HIS A 1 224 ? 12.421 -1.528 -27.904 1.00 92.56 224 HIS A CA 1
ATOM 1863 C C . HIS A 1 224 ? 13.396 -0.890 -26.914 1.00 92.56 224 HIS A C 1
ATOM 1865 O O . HIS A 1 224 ? 13.975 0.156 -27.213 1.00 92.56 224 HIS A O 1
ATOM 1871 N N . THR A 1 225 ? 13.619 -1.501 -25.748 1.00 94.06 225 THR A N 1
ATOM 1872 C CA . THR A 1 225 ? 14.562 -0.987 -24.749 1.00 94.06 225 THR A CA 1
ATOM 1873 C C . THR A 1 225 ? 15.987 -1.007 -25.303 1.00 94.06 225 THR A C 1
ATOM 1875 O O . THR A 1 225 ? 16.495 -2.058 -25.688 1.00 94.06 225 THR A O 1
ATOM 1878 N N . PHE A 1 226 ? 16.638 0.155 -25.360 1.00 91.38 226 PHE A N 1
ATOM 1879 C CA . PHE A 1 226 ? 18.031 0.318 -25.794 1.00 91.38 226 PHE A CA 1
ATOM 1880 C C . PHE A 1 226 ? 18.962 0.606 -24.612 1.00 91.38 226 PHE A C 1
ATOM 1882 O O . PHE A 1 226 ? 20.067 0.075 -24.539 1.00 91.38 226 PHE A O 1
ATOM 1889 N N . GLY A 1 227 ? 18.503 1.422 -23.665 1.00 93.00 227 GLY A N 1
ATOM 1890 C CA . GLY A 1 227 ? 19.250 1.794 -22.471 1.00 93.00 227 GLY A CA 1
ATOM 1891 C C . GLY A 1 227 ? 18.316 2.191 -21.336 1.00 93.00 227 GLY A C 1
ATOM 1892 O O . GLY A 1 227 ? 17.105 2.307 -21.524 1.00 93.00 227 GLY A O 1
ATOM 1893 N N . ALA A 1 228 ? 18.882 2.413 -20.157 1.00 95.94 228 ALA A N 1
ATOM 1894 C CA . ALA A 1 228 ? 18.140 2.892 -19.004 1.00 95.94 228 ALA A CA 1
ATOM 1895 C C . ALA A 1 228 ? 18.956 3.937 -18.248 1.00 95.94 228 ALA A C 1
ATOM 1897 O O . ALA A 1 228 ? 20.184 3.836 -18.156 1.00 95.94 228 ALA A O 1
ATOM 1898 N N . LYS A 1 229 ? 18.265 4.921 -17.679 1.00 94.81 229 LYS A N 1
ATOM 1899 C CA . LYS A 1 229 ? 18.823 5.811 -16.668 1.00 94.81 229 LYS A CA 1
ATOM 1900 C C . LYS A 1 229 ? 18.166 5.518 -15.334 1.00 94.81 229 LYS A C 1
ATOM 1902 O O . LYS A 1 229 ? 16.949 5.380 -15.262 1.00 94.81 229 LYS A O 1
ATOM 1907 N N . VAL A 1 230 ? 18.971 5.471 -14.285 1.00 93.19 230 VAL A N 1
ATOM 1908 C CA . VAL A 1 230 ? 18.505 5.370 -12.903 1.00 93.19 230 VAL A CA 1
ATOM 1909 C C . VAL A 1 230 ? 18.998 6.601 -12.157 1.00 93.19 230 VAL A C 1
ATOM 1911 O O . VAL A 1 230 ? 20.191 6.909 -12.184 1.00 93.19 230 VAL A O 1
ATOM 1914 N N . ASN A 1 231 ? 18.079 7.348 -11.546 1.00 85.75 231 ASN A N 1
ATOM 1915 C CA . ASN A 1 231 ? 18.346 8.614 -10.856 1.00 85.75 231 ASN A CA 1
ATOM 1916 C C . ASN A 1 231 ? 19.139 9.606 -11.735 1.00 85.75 231 ASN A C 1
ATOM 1918 O O . ASN A 1 231 ? 20.100 10.235 -11.292 1.00 85.75 231 ASN A O 1
ATOM 1922 N N . GLY A 1 232 ? 18.776 9.683 -13.021 1.00 85.31 232 GLY A N 1
ATOM 1923 C CA . GLY A 1 232 ? 19.403 10.562 -14.015 1.00 85.31 232 GLY A CA 1
ATOM 1924 C C . GLY A 1 232 ? 20.745 10.080 -14.585 1.00 85.31 232 GLY A C 1
ATOM 1925 O O . GLY A 1 232 ? 21.275 10.726 -15.488 1.00 85.31 232 GLY A O 1
ATOM 1926 N N . LYS A 1 233 ? 21.296 8.949 -14.123 1.00 92.19 233 LYS A N 1
ATOM 1927 C CA . LYS A 1 233 ? 22.577 8.396 -14.605 1.00 92.19 233 LYS A CA 1
ATOM 1928 C C . LYS A 1 233 ? 22.358 7.185 -15.506 1.00 92.19 233 LYS A C 1
ATOM 1930 O O . LYS A 1 233 ? 21.546 6.327 -15.179 1.00 92.19 233 LYS A O 1
ATOM 1935 N N . MET A 1 234 ? 23.101 7.087 -16.611 1.00 94.50 234 MET A N 1
ATOM 1936 C CA . MET A 1 234 ? 23.062 5.909 -17.490 1.00 94.50 234 MET A CA 1
ATOM 1937 C C . MET A 1 234 ? 23.574 4.672 -16.749 1.00 94.50 234 MET A C 1
ATOM 1939 O O . MET A 1 234 ? 24.659 4.697 -16.169 1.00 94.50 234 MET A O 1
ATOM 1943 N N . VAL A 1 235 ? 22.798 3.592 -16.795 1.00 95.12 235 VAL A N 1
ATOM 1944 C CA . VAL A 1 235 ? 23.137 2.304 -16.179 1.00 95.12 235 VAL A CA 1
ATOM 1945 C C . VAL A 1 235 ? 23.018 1.170 -17.190 1.00 95.12 235 VAL A C 1
ATOM 1947 O O . VAL A 1 235 ? 22.427 1.315 -18.262 1.00 95.12 235 VAL A O 1
ATOM 1950 N N . GLN A 1 236 ? 23.582 0.014 -16.847 1.00 93.81 236 GLN A N 1
ATOM 1951 C CA . GLN A 1 236 ? 23.397 -1.192 -17.643 1.00 93.81 236 GLN A CA 1
ATOM 1952 C C . GLN A 1 236 ? 21.964 -1.715 -17.477 1.00 93.81 236 GLN A C 1
ATOM 1954 O O . GLN A 1 236 ? 21.368 -1.620 -16.406 1.00 93.81 236 GLN A O 1
ATOM 1959 N N . LEU A 1 237 ? 21.423 -2.340 -18.525 1.00 92.88 237 LEU A N 1
ATOM 1960 C CA . LEU A 1 237 ? 20.059 -2.891 -18.526 1.00 92.88 237 LEU A CA 1
ATOM 1961 C C . LEU A 1 237 ? 19.826 -3.992 -17.479 1.00 92.88 237 LEU A C 1
ATOM 1963 O O . LEU A 1 237 ? 18.681 -4.293 -17.157 1.00 92.88 237 LEU A O 1
ATOM 1967 N N . PHE A 1 238 ? 20.904 -4.581 -16.961 1.00 93.56 238 PHE A N 1
ATOM 1968 C CA . PHE A 1 238 ? 20.885 -5.669 -15.980 1.00 93.56 238 PHE A CA 1
ATOM 1969 C C . PHE A 1 238 ? 21.228 -5.195 -14.562 1.00 93.56 238 PHE A C 1
ATOM 1971 O O . PHE A 1 238 ? 21.320 -6.010 -13.647 1.00 93.56 238 PHE A O 1
ATOM 1978 N N . THR A 1 239 ? 21.467 -3.893 -14.369 1.00 92.94 239 THR A N 1
ATOM 1979 C CA . THR A 1 239 ? 21.722 -3.337 -13.041 1.00 92.94 239 THR A CA 1
ATOM 1980 C C . THR A 1 239 ? 20.501 -3.570 -12.156 1.00 92.94 239 THR A C 1
ATOM 1982 O O . THR A 1 239 ? 19.376 -3.295 -12.563 1.00 92.94 239 THR A O 1
ATOM 1985 N N . LYS A 1 240 ? 20.718 -4.085 -10.946 1.00 93.75 240 LYS A N 1
ATOM 1986 C CA . LYS A 1 240 ? 19.643 -4.321 -9.980 1.00 93.75 240 LYS A CA 1
ATOM 1987 C C . LYS A 1 240 ? 19.097 -2.989 -9.486 1.00 93.75 240 LYS A C 1
ATOM 1989 O O . LYS A 1 240 ? 19.864 -2.125 -9.058 1.00 93.75 240 LYS A O 1
ATOM 1994 N N . LEU A 1 241 ? 17.784 -2.847 -9.560 1.00 89.69 241 LEU A N 1
ATOM 1995 C CA . LEU A 1 241 ? 17.064 -1.682 -9.081 1.00 89.69 241 LEU A CA 1
ATOM 1996 C C . LEU A 1 241 ? 16.919 -1.742 -7.562 1.00 89.69 241 LEU A C 1
ATOM 1998 O O . LEU A 1 241 ? 16.800 -2.818 -6.973 1.00 89.69 241 LEU A O 1
ATOM 2002 N N . LYS A 1 242 ? 16.912 -0.572 -6.930 1.00 81.25 242 LYS A N 1
ATOM 2003 C CA . LYS A 1 242 ? 16.688 -0.421 -5.497 1.00 81.25 242 LYS A CA 1
ATOM 2004 C C . LYS A 1 242 ? 15.364 0.276 -5.243 1.00 81.25 242 LYS A C 1
ATOM 2006 O O . LYS A 1 242 ? 14.858 1.050 -6.052 1.00 81.25 242 LYS A O 1
ATOM 2011 N N . ASN A 1 243 ? 14.811 0.015 -4.067 1.00 68.94 243 ASN A N 1
ATOM 2012 C CA . ASN A 1 243 ? 13.621 0.707 -3.609 1.00 68.94 243 ASN A CA 1
ATOM 2013 C C . ASN A 1 243 ? 13.873 2.225 -3.537 1.00 68.94 243 ASN A C 1
ATOM 2015 O O . ASN A 1 243 ? 14.798 2.653 -2.847 1.00 68.94 243 ASN A O 1
ATOM 2019 N N . GLY A 1 244 ? 13.041 3.027 -4.200 1.00 64.75 244 GLY A N 1
ATOM 2020 C CA . GLY A 1 244 ? 13.213 4.480 -4.292 1.00 64.75 244 GLY A CA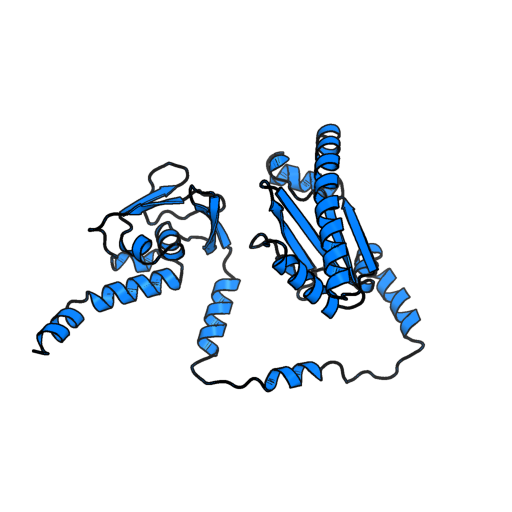 1
ATOM 2021 C C . GLY A 1 244 ? 13.805 4.985 -5.608 1.00 64.75 244 GLY A C 1
ATOM 2022 O O . GLY A 1 244 ? 13.774 6.190 -5.837 1.00 64.75 244 GLY A O 1
ATOM 2023 N N . ASP A 1 245 ? 14.329 4.107 -6.466 1.00 80.38 245 ASP A N 1
ATOM 2024 C CA . ASP A 1 245 ? 14.993 4.526 -7.702 1.00 80.38 245 ASP A CA 1
ATOM 2025 C C . ASP A 1 245 ? 14.011 5.117 -8.721 1.00 80.38 245 ASP A C 1
ATOM 2027 O O . ASP A 1 245 ? 12.949 4.550 -8.978 1.00 80.38 245 ASP A O 1
ATOM 2031 N N . ILE A 1 246 ? 14.401 6.228 -9.350 1.00 80.38 246 ILE A N 1
ATOM 2032 C CA . ILE A 1 246 ? 13.699 6.816 -10.495 1.00 80.38 246 ILE A CA 1
ATOM 2033 C C . ILE A 1 246 ? 14.300 6.231 -11.771 1.00 80.38 246 ILE A C 1
ATOM 2035 O O . ILE A 1 246 ? 15.476 6.456 -12.060 1.00 80.38 246 ILE A O 1
ATOM 2039 N N . VAL A 1 247 ? 13.505 5.495 -12.541 1.00 89.56 247 VAL A N 1
ATOM 2040 C CA . VAL A 1 247 ? 13.949 4.762 -13.729 1.00 89.56 247 VAL A CA 1
ATOM 2041 C C . VAL A 1 247 ? 13.347 5.380 -14.990 1.00 89.56 247 VAL A C 1
ATOM 2043 O O . VAL A 1 247 ? 12.134 5.484 -15.143 1.00 89.56 247 VAL A O 1
ATOM 2046 N N . GLU A 1 248 ? 14.205 5.763 -15.931 1.00 92.25 248 GLU A N 1
ATOM 2047 C CA . GLU A 1 248 ? 13.840 6.249 -17.264 1.00 92.25 248 GLU A CA 1
ATOM 2048 C C . GLU A 1 248 ? 14.340 5.246 -18.307 1.00 92.25 248 GLU A C 1
ATOM 2050 O O . GLU A 1 248 ? 15.534 4.942 -18.369 1.00 92.25 248 GLU A O 1
ATOM 2055 N N . ILE A 1 249 ? 13.437 4.727 -19.139 1.00 95.75 249 ILE A N 1
ATOM 2056 C CA . ILE A 1 249 ? 13.791 3.792 -20.211 1.00 95.75 249 ILE A CA 1
ATOM 2057 C C . ILE A 1 249 ? 14.021 4.560 -21.506 1.00 95.75 249 ILE A C 1
ATOM 2059 O O . ILE A 1 249 ? 13.162 5.310 -21.966 1.00 95.75 249 ILE A O 1
ATOM 2063 N N . VAL A 1 250 ? 15.178 4.325 -22.118 1.00 94.06 250 VAL A N 1
ATOM 2064 C CA . VAL A 1 250 ? 15.538 4.869 -23.426 1.00 94.06 250 VAL A CA 1
ATOM 2065 C C . VAL A 1 250 ? 15.217 3.816 -24.479 1.00 94.06 250 VAL A C 1
ATOM 2067 O O . VAL A 1 250 ? 15.800 2.728 -24.472 1.00 94.06 250 VAL A O 1
ATOM 2070 N N . THR A 1 251 ? 14.293 4.126 -25.389 1.00 93.69 251 THR A N 1
ATOM 2071 C CA . THR A 1 251 ? 13.841 3.204 -26.441 1.00 93.69 251 THR A CA 1
ATOM 2072 C C . THR A 1 251 ? 14.417 3.555 -27.815 1.00 93.69 251 THR A C 1
ATOM 2074 O O . THR A 1 251 ? 14.725 4.711 -28.105 1.00 93.69 251 THR A O 1
ATOM 2077 N N . LYS A 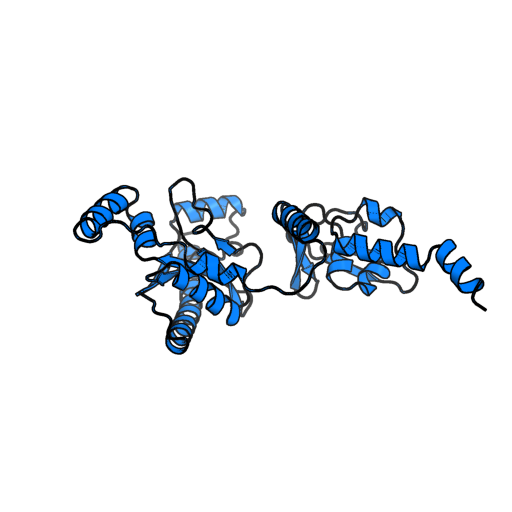1 252 ? 14.577 2.549 -28.684 1.00 93.19 252 LYS A N 1
ATOM 2078 C CA . LYS A 1 252 ? 14.983 2.718 -30.089 1.00 93.19 252 LYS A CA 1
ATOM 2079 C C . LYS A 1 252 ? 14.260 1.703 -30.974 1.00 93.19 252 LYS A C 1
ATOM 2081 O O . LYS A 1 252 ? 14.194 0.530 -30.622 1.00 93.19 252 LYS A O 1
ATOM 2086 N N . LYS A 1 253 ? 13.784 2.136 -32.150 1.00 86.19 253 LYS A N 1
ATOM 2087 C CA . LYS A 1 253 ? 13.015 1.298 -33.096 1.00 86.19 253 LYS A CA 1
ATOM 2088 C C . LYS A 1 253 ? 13.737 0.004 -33.502 1.00 86.19 253 LYS A C 1
ATOM 2090 O O . LYS A 1 253 ? 13.100 -1.036 -33.620 1.00 86.19 253 LYS A O 1
ATOM 2095 N N . ASP A 1 254 ? 15.059 0.056 -33.660 1.00 87.00 254 ASP A N 1
ATOM 2096 C CA . ASP A 1 254 ? 15.864 -1.108 -34.060 1.00 87.00 254 ASP A CA 1
ATOM 2097 C C . ASP A 1 254 ? 16.235 -2.035 -32.898 1.00 87.00 254 ASP A C 1
ATOM 2099 O O . ASP A 1 254 ? 16.769 -3.121 -33.133 1.00 87.00 254 ASP A O 1
ATOM 2103 N N . SER A 1 255 ? 15.985 -1.621 -31.650 1.00 88.38 255 SER A N 1
ATOM 2104 C CA . SER A 1 255 ? 16.267 -2.471 -30.497 1.00 88.38 255 SER A CA 1
ATOM 2105 C C . SER A 1 255 ? 15.273 -3.625 -30.439 1.00 88.38 255 SER A C 1
ATOM 2107 O O . SER A 1 255 ? 14.082 -3.440 -30.707 1.00 88.38 255 SER A O 1
ATOM 2109 N N . LYS A 1 256 ? 15.783 -4.818 -30.122 1.00 89.50 256 LYS A N 1
ATOM 2110 C CA . LYS A 1 256 ? 15.026 -6.069 -30.099 1.00 89.50 256 LYS A CA 1
ATOM 2111 C C . LYS A 1 256 ? 15.438 -6.917 -28.897 1.00 89.50 256 LYS A C 1
ATOM 2113 O O . LYS A 1 256 ? 16.625 -6.936 -28.556 1.00 89.50 256 LYS A O 1
ATOM 2118 N N . PRO A 1 257 ? 14.503 -7.680 -28.306 1.00 90.56 257 PRO A N 1
ATOM 2119 C CA . PRO A 1 257 ? 14.823 -8.641 -27.263 1.00 90.56 257 PRO A CA 1
ATOM 2120 C C . PRO A 1 257 ? 15.857 -9.669 -27.712 1.00 90.56 257 PRO A C 1
ATOM 2122 O O . PRO A 1 257 ? 15.790 -10.203 -28.820 1.00 90.56 257 PRO A O 1
ATOM 2125 N N . SER A 1 258 ? 16.784 -9.986 -26.811 1.00 89.25 258 SER A N 1
ATOM 2126 C CA . SER A 1 258 ? 17.782 -11.041 -26.999 1.00 89.25 258 SER A CA 1
ATOM 2127 C C . SER A 1 258 ? 17.534 -12.202 -26.039 1.00 89.25 258 SER A C 1
ATOM 2129 O O . SER A 1 258 ? 16.964 -12.014 -24.962 1.00 89.25 258 SER A O 1
ATOM 2131 N N . SER A 1 259 ? 18.002 -13.400 -26.394 1.00 88.00 259 SER A N 1
ATOM 2132 C CA . SER A 1 259 ? 17.937 -14.581 -25.519 1.00 88.00 259 SER A CA 1
ATOM 2133 C C . SER A 1 259 ? 18.606 -14.339 -24.165 1.00 88.00 259 SER A C 1
ATOM 2135 O O . SER A 1 259 ? 18.065 -14.746 -23.140 1.00 88.00 259 SER A O 1
ATOM 2137 N N . LYS A 1 260 ? 19.714 -13.587 -24.152 1.00 89.62 260 LYS A N 1
ATOM 2138 C CA . LYS A 1 260 ? 20.457 -13.214 -22.943 1.00 89.62 260 LYS A CA 1
ATOM 2139 C C . LYS A 1 260 ? 19.588 -12.492 -21.912 1.00 89.62 260 LYS A C 1
ATOM 2141 O O . LYS A 1 260 ? 19.815 -12.639 -20.721 1.00 89.62 260 LYS A O 1
ATOM 2146 N N . TRP A 1 261 ? 18.565 -11.742 -22.330 1.00 92.69 261 TRP A N 1
ATOM 2147 C CA . TRP A 1 261 ? 17.699 -11.022 -21.389 1.00 92.69 261 TRP A CA 1
ATOM 2148 C C . TRP A 1 261 ? 16.947 -11.963 -20.443 1.00 92.69 261 TRP A C 1
ATOM 2150 O O . TRP A 1 261 ? 16.726 -11.592 -19.294 1.00 92.69 261 TRP A O 1
ATOM 2160 N N . LEU A 1 262 ? 16.617 -13.185 -20.885 1.00 89.56 262 LEU A N 1
ATOM 2161 C CA . LEU A 1 262 ? 15.903 -14.182 -20.077 1.00 89.56 262 LEU A CA 1
ATOM 2162 C C . LEU A 1 262 ? 16.667 -14.620 -18.821 1.00 89.56 262 LEU A C 1
ATOM 2164 O O . LEU A 1 262 ? 16.032 -15.067 -17.867 1.00 89.56 262 LEU A O 1
ATOM 2168 N N . GLU A 1 263 ? 17.995 -14.492 -18.823 1.00 89.31 263 GLU A N 1
ATOM 2169 C CA . GLU A 1 263 ? 18.854 -14.823 -17.681 1.00 89.31 263 GLU A CA 1
ATOM 2170 C C . GLU A 1 263 ? 18.768 -13.766 -16.570 1.00 89.31 263 GLU A C 1
ATOM 2172 O O . GLU A 1 263 ? 18.924 -14.093 -15.394 1.00 89.31 263 GLU A O 1
ATOM 2177 N N . PHE A 1 264 ? 18.491 -12.508 -16.932 1.00 88.38 264 PHE A N 1
ATOM 2178 C CA . PHE A 1 264 ? 18.542 -11.367 -16.012 1.00 88.38 264 PHE A CA 1
ATOM 2179 C C . PHE A 1 264 ? 17.166 -10.903 -15.544 1.00 88.38 264 PHE A C 1
ATOM 2181 O O . PHE A 1 264 ? 17.038 -10.470 -14.401 1.00 88.38 264 PHE A O 1
ATOM 2188 N N . VAL A 1 265 ? 16.136 -11.004 -16.392 1.00 91.75 265 VAL A N 1
ATOM 2189 C CA . VAL A 1 265 ? 14.787 -10.586 -15.994 1.00 91.75 265 VAL A CA 1
ATOM 2190 C C . VAL A 1 265 ? 14.243 -11.479 -14.883 1.00 91.75 265 VAL A C 1
ATOM 2192 O O . VAL A 1 265 ? 14.335 -12.712 -14.931 1.00 91.75 265 VAL A O 1
ATOM 2195 N N . LYS A 1 266 ? 13.643 -10.865 -13.867 1.00 86.25 266 LYS A N 1
ATOM 2196 C CA . LYS A 1 266 ? 13.038 -11.590 -12.745 1.00 86.25 266 LYS A CA 1
ATOM 2197 C C . LYS A 1 266 ? 11.572 -11.898 -12.992 1.00 86.25 266 LYS A C 1
ATOM 2199 O O . LYS A 1 266 ? 11.146 -13.031 -12.749 1.00 86.25 266 LYS A O 1
ATOM 2204 N N . THR A 1 267 ? 10.831 -10.937 -13.531 1.00 82.94 267 THR A N 1
ATOM 2205 C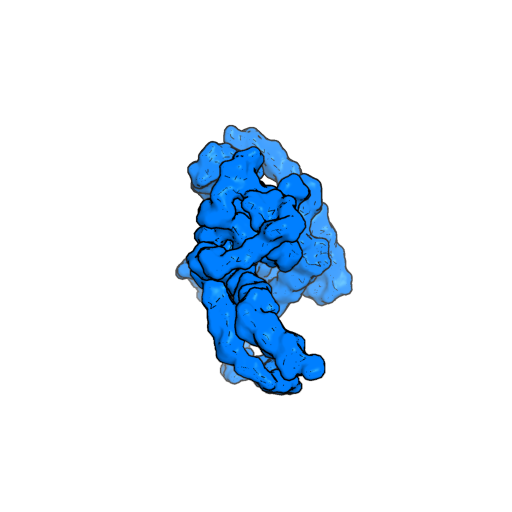 CA . THR A 1 267 ? 9.374 -10.992 -13.639 1.00 82.94 267 THR A CA 1
ATOM 2206 C C . THR A 1 267 ? 8.897 -12.024 -14.661 1.00 82.94 267 THR A C 1
ATOM 2208 O O . THR A 1 267 ? 9.432 -12.169 -15.766 1.00 82.94 267 THR A O 1
ATOM 2211 N N . SER A 1 268 ? 7.828 -12.740 -14.304 1.00 81.62 268 SER A N 1
ATOM 2212 C CA . SER A 1 268 ? 7.171 -13.708 -15.193 1.00 81.62 268 SER A CA 1
ATOM 2213 C C . SER A 1 268 ? 6.619 -13.041 -16.459 1.00 81.62 268 SER A C 1
ATOM 2215 O O . SER A 1 268 ? 6.657 -13.633 -17.538 1.00 81.62 268 SER A O 1
ATOM 2217 N N . ILE A 1 269 ? 6.165 -11.788 -16.341 1.00 82.44 269 ILE A N 1
ATOM 2218 C CA . ILE A 1 269 ? 5.648 -10.974 -17.448 1.00 82.44 269 ILE A CA 1
ATOM 2219 C C . ILE A 1 269 ? 6.755 -10.699 -18.471 1.00 82.44 269 ILE A C 1
ATOM 2221 O O . ILE A 1 269 ? 6.587 -11.044 -19.644 1.00 82.44 269 ILE A O 1
ATOM 2225 N N . ALA A 1 270 ? 7.909 -10.172 -18.042 1.00 88.00 270 ALA A N 1
ATOM 2226 C CA . ALA A 1 270 ? 9.031 -9.918 -18.945 1.00 88.00 270 ALA A CA 1
ATOM 2227 C C . ALA A 1 270 ? 9.497 -11.209 -19.634 1.00 88.00 270 ALA A C 1
ATOM 2229 O O . ALA A 1 270 ? 9.620 -11.249 -20.859 1.00 88.00 270 ALA A O 1
ATOM 2230 N N . LYS A 1 271 ? 9.658 -12.308 -18.881 1.00 88.81 271 LYS A N 1
ATOM 2231 C CA . LYS A 1 271 ? 10.026 -13.622 -19.445 1.00 88.81 271 LYS A CA 1
ATOM 2232 C C . LYS A 1 271 ? 9.043 -14.092 -20.514 1.00 88.81 271 LYS A C 1
ATOM 2234 O O . LYS A 1 271 ? 9.470 -14.571 -21.564 1.00 88.81 271 LYS A O 1
ATOM 2239 N N . LYS A 1 272 ? 7.737 -13.958 -20.263 1.00 87.12 272 LYS A N 1
ATOM 2240 C CA . LYS A 1 272 ? 6.682 -14.350 -21.206 1.00 87.12 272 LYS A CA 1
ATOM 2241 C C . LYS A 1 272 ? 6.758 -13.537 -22.499 1.00 87.12 272 LYS A C 1
ATOM 2243 O O . LYS A 1 272 ? 6.744 -14.126 -23.579 1.00 87.12 272 LYS A O 1
ATOM 2248 N N . HIS A 1 273 ? 6.868 -12.212 -22.402 1.00 88.44 273 HIS A N 1
ATOM 2249 C CA . HIS A 1 273 ? 6.951 -11.342 -23.578 1.00 88.44 273 HIS A CA 1
ATOM 2250 C C . HIS A 1 273 ? 8.226 -11.589 -24.391 1.00 88.44 273 HIS A C 1
ATOM 2252 O O . HIS A 1 273 ? 8.139 -11.751 -25.608 1.00 88.44 273 HIS A O 1
ATOM 2258 N N . ILE A 1 274 ? 9.379 -11.721 -23.727 1.00 90.12 274 ILE A N 1
ATOM 2259 C CA . ILE A 1 274 ? 10.657 -12.007 -24.391 1.00 90.12 274 ILE A CA 1
ATOM 2260 C C . ILE A 1 274 ? 10.603 -13.363 -25.107 1.00 90.12 274 ILE A C 1
ATOM 2262 O O . ILE A 1 274 ? 10.964 -13.442 -26.280 1.00 90.12 274 ILE A O 1
ATOM 2266 N N . ARG A 1 275 ? 10.107 -14.427 -24.455 1.00 89.38 275 ARG A N 1
ATOM 2267 C CA . ARG A 1 275 ? 9.961 -15.750 -25.096 1.00 89.38 275 ARG A CA 1
ATOM 2268 C C . ARG A 1 275 ? 9.049 -15.691 -26.316 1.00 89.38 275 ARG A C 1
ATOM 2270 O O . ARG A 1 275 ? 9.445 -16.151 -27.380 1.00 89.38 275 ARG A O 1
ATOM 2277 N N . SER A 1 276 ? 7.881 -15.061 -26.187 1.00 87.56 276 SER A N 1
ATOM 2278 C CA . SER A 1 276 ? 6.939 -14.924 -27.303 1.00 87.56 276 SER A CA 1
ATOM 2279 C C . SER A 1 276 ? 7.549 -14.153 -28.479 1.00 87.56 276 SER A C 1
ATOM 2281 O O . SER A 1 276 ? 7.349 -14.527 -29.635 1.00 87.56 276 SER A O 1
ATOM 2283 N N . TYR A 1 277 ? 8.339 -13.110 -28.204 1.00 88.38 277 TYR A N 1
ATOM 2284 C CA . TYR A 1 277 ? 9.066 -12.379 -29.238 1.00 88.38 277 TYR A CA 1
ATOM 2285 C C . TYR A 1 277 ? 10.107 -13.259 -29.947 1.00 88.38 277 TYR A C 1
ATOM 2287 O O . TYR A 1 277 ? 10.174 -13.259 -31.180 1.00 88.38 277 TYR A O 1
ATOM 2295 N N . LEU A 1 278 ? 10.908 -14.011 -29.186 1.00 88.69 278 LEU A N 1
ATOM 2296 C CA . LEU A 1 278 ? 11.958 -14.882 -29.720 1.00 88.69 278 LEU A CA 1
ATOM 2297 C C . LEU A 1 278 ? 11.383 -16.049 -30.529 1.00 88.69 278 LEU A C 1
ATOM 2299 O O . LEU A 1 278 ? 11.916 -16.368 -31.586 1.00 88.69 278 LEU A O 1
ATOM 2303 N N . GLU A 1 279 ? 10.277 -16.649 -30.087 1.00 86.56 279 GLU A N 1
ATOM 2304 C CA . GLU A 1 279 ? 9.589 -17.720 -30.815 1.00 86.56 279 GLU A CA 1
ATOM 2305 C C . GLU A 1 279 ? 9.063 -17.229 -32.166 1.00 86.56 279 GLU A C 1
ATOM 2307 O O . GLU A 1 279 ? 9.353 -17.844 -33.196 1.00 86.56 279 GLU A O 1
ATOM 2312 N N . LYS A 1 280 ? 8.369 -16.081 -32.182 1.00 82.56 280 LYS A N 1
ATOM 2313 C CA . LYS A 1 280 ? 7.852 -15.456 -33.413 1.00 82.56 280 LYS A CA 1
ATOM 2314 C C . LYS A 1 280 ? 8.959 -15.085 -34.400 1.00 82.56 280 LYS A C 1
ATOM 2316 O O . LYS A 1 280 ? 8.747 -15.152 -35.606 1.00 82.56 280 LYS A O 1
ATOM 2321 N N . ASN A 1 281 ? 10.132 -14.700 -33.900 1.00 79.94 281 ASN A N 1
ATOM 2322 C CA . ASN A 1 281 ? 11.275 -14.296 -34.722 1.00 79.94 281 ASN A CA 1
ATOM 2323 C C . ASN A 1 281 ? 12.319 -15.406 -34.918 1.00 79.94 281 ASN A C 1
ATOM 2325 O O . ASN A 1 281 ? 13.368 -15.153 -35.515 1.00 79.94 281 ASN A O 1
ATOM 2329 N N . SER A 1 282 ? 12.043 -16.626 -34.448 1.00 79.69 282 SER A N 1
ATOM 2330 C CA . SER A 1 282 ? 12.936 -17.770 -34.616 1.00 79.69 282 SER A CA 1
ATOM 2331 C C . SER A 1 282 ? 13.049 -18.171 -36.089 1.00 79.69 282 SER A C 1
ATOM 2333 O O . SER A 1 282 ? 12.105 -18.034 -36.873 1.00 79.69 282 SER A O 1
ATOM 2335 N N . LEU A 1 283 ? 14.208 -18.714 -36.474 1.00 67.12 283 LEU A N 1
ATOM 2336 C CA . LEU A 1 283 ? 14.438 -19.211 -37.835 1.00 67.12 283 LEU A CA 1
ATOM 2337 C C . LEU A 1 283 ? 13.411 -20.282 -38.235 1.00 67.12 283 LEU A C 1
ATOM 2339 O O . LEU A 1 283 ? 12.938 -20.281 -39.365 1.00 67.12 283 LEU A O 1
ATOM 2343 N N . LEU A 1 284 ? 12.995 -21.133 -37.294 1.00 63.72 284 LEU A N 1
ATOM 2344 C CA . LEU A 1 284 ? 11.965 -22.156 -37.500 1.00 63.72 284 LEU A CA 1
ATOM 2345 C C . LEU A 1 284 ? 10.576 -21.563 -37.780 1.00 63.72 284 LEU A C 1
ATOM 2347 O O . LEU A 1 284 ? 9.857 -22.078 -38.635 1.00 63.72 284 LEU A O 1
ATOM 2351 N N . ALA A 1 285 ? 10.193 -20.481 -37.095 1.00 62.44 285 ALA A N 1
ATOM 2352 C CA . ALA A 1 285 ? 8.931 -19.789 -37.361 1.00 62.44 285 ALA A CA 1
ATOM 2353 C C . ALA A 1 285 ? 8.941 -19.107 -38.737 1.00 62.44 285 ALA A C 1
ATOM 2355 O O . ALA A 1 285 ? 7.961 -19.202 -39.475 1.00 62.44 285 ALA A O 1
ATOM 2356 N N . ARG A 1 286 ? 10.076 -18.505 -39.116 1.00 64.06 286 ARG A N 1
ATOM 2357 C CA . ARG A 1 286 ? 10.278 -17.913 -40.447 1.00 64.06 286 ARG A CA 1
ATOM 2358 C C . ARG A 1 286 ? 10.248 -18.969 -41.557 1.00 64.06 286 ARG A C 1
ATOM 2360 O O . ARG A 1 286 ? 9.589 -18.768 -42.568 1.00 64.06 286 ARG A O 1
ATOM 2367 N N . LEU A 1 287 ? 10.880 -20.124 -41.359 1.00 63.66 287 LEU A N 1
ATOM 2368 C CA . LEU A 1 287 ? 10.847 -21.235 -42.322 1.00 63.66 287 LEU A CA 1
ATOM 2369 C C . LEU A 1 287 ? 9.430 -21.813 -42.491 1.00 63.66 287 LEU A C 1
ATOM 2371 O O . LEU A 1 287 ? 9.001 -22.068 -43.613 1.00 63.66 287 LEU A O 1
ATOM 2375 N N . LYS A 1 288 ? 8.659 -21.945 -41.401 1.00 61.72 288 LYS A N 1
ATOM 2376 C CA . LYS A 1 288 ? 7.253 -22.387 -41.459 1.00 61.72 288 LYS A CA 1
ATOM 2377 C C . LYS A 1 288 ? 6.324 -21.405 -42.179 1.00 61.72 288 LYS A C 1
ATOM 2379 O O . LYS A 1 288 ? 5.341 -21.852 -42.762 1.00 61.72 288 LYS A O 1
ATOM 2384 N N . SER A 1 289 ? 6.604 -20.099 -42.149 1.00 59.62 289 SER A N 1
ATOM 2385 C CA . SER A 1 289 ? 5.833 -19.119 -42.928 1.00 59.62 289 SER A CA 1
ATOM 2386 C C . SER A 1 289 ? 6.171 -19.139 -44.421 1.00 59.62 289 SER A C 1
ATOM 2388 O O . SER A 1 289 ? 5.303 -18.829 -45.224 1.00 59.62 289 SER A O 1
ATOM 2390 N N . PHE A 1 290 ? 7.392 -19.541 -44.798 1.00 59.78 290 PHE A N 1
ATOM 2391 C CA . PHE A 1 290 ? 7.799 -19.674 -46.204 1.00 59.78 290 PHE A CA 1
ATOM 2392 C C . PHE A 1 290 ? 7.228 -20.930 -46.889 1.00 59.78 290 PHE A C 1
ATOM 2394 O O . PHE A 1 290 ? 6.986 -20.904 -48.087 1.00 59.78 290 PHE A O 1
ATOM 2401 N N . GLY A 1 291 ? 6.970 -22.016 -46.151 1.00 57.41 291 GLY A N 1
ATOM 2402 C CA . GLY A 1 291 ? 6.414 -23.269 -46.696 1.00 57.41 291 GLY A CA 1
ATOM 2403 C C . GLY A 1 291 ? 4.882 -23.334 -46.804 1.00 57.41 291 GLY A C 1
ATOM 2404 O O . GLY A 1 291 ? 4.337 -24.429 -46.907 1.00 57.41 291 GLY A O 1
ATOM 2405 N N . ARG A 1 292 ? 4.180 -22.198 -46.693 1.00 55.94 292 ARG A N 1
ATOM 2406 C CA . ARG A 1 292 ? 2.705 -22.091 -46.759 1.00 55.94 292 ARG A CA 1
ATOM 2407 C C . ARG A 1 292 ? 2.208 -21.232 -47.936 1.00 55.94 292 ARG A C 1
ATOM 2409 O O . ARG A 1 292 ? 1.096 -20.715 -47.872 1.00 55.94 292 ARG A O 1
ATOM 2416 N N . SER A 1 293 ? 3.026 -21.051 -48.973 1.00 46.16 293 SER A N 1
ATOM 2417 C CA . SER A 1 293 ? 2.612 -20.465 -50.260 1.00 46.16 293 SER A CA 1
ATOM 2418 C C . SER A 1 293 ? 2.374 -21.550 -51.295 1.00 46.16 293 SER A C 1
ATOM 2420 O O . SER A 1 293 ? 3.155 -22.526 -51.284 1.00 46.16 293 SER A O 1
#

Sequence (293 aa):
MEEIIKEKKDTFQKNLTEVRTELEKELKKNKIKFVEIDYRIKHRYSLYKKLLKYDIDIDKIYDIVALRVVVNTVEECYRVLGLIHSIWNPLPGRIKDYIAVPKPNGYRSIHTTIFTGLGRVAEIQIKTKEMHAEAAYGIAAHFAYKEQKDKKVKNDKNKFKWVEELKELKYSPDDPKKFIDHLKMDFFNDRIFVFTPKGDVIDLPEESCPLDFAYSIHSDIGNHTFGAKVNGKMVQLFTKLKNGDIVEIVTKKDSKPSSKWLEFVKTSIAKKHIRSYLEKNSLLARLKSFGRS

Secondary structure (DSSP, 8-state):
-HHHHHHHHHHHHHHHHHHHHHHHHHHHHTT---SEEEEEEPPHHHHHHHHHHTTT-GGG-TTSEEEEEEESSHHHHHHHHHHHHHHSPBPTT--EETTTS--TT----EEEEEEEETTEEEEEEEEEHHHHHHHHHTHHHHHHHHHHHTTS------TTHHHHHTT------S-HHHHHHHHHHHHSS-EEEEE-TTS-EEEEETT--HHHHHHHH-HHHHHTEEEEEETTEEE-TTPPP-TT-BEEEEE-TT----TTHHHH---HHHHHHHHHHHHHTSHHHHHHHHTT-